Protein AF-A0A8H7CTP9-F1 (afdb_monomer_lite)

Organism: NCBI:txid2733690

Foldseek 3Di:
DDDDDDDDDDPVCPVVPPFDWDKDWDKDWDDLFDFDAFDADPVLLVLVLVLLLVLLAPQQVLVVVVVVVVVVPPDDPDDDDDDDDDDDPPPPPVPPHRLQVVFKDFDDVRVVVVCVVCVVPDDDDHDDRPPSQVVNCVSNNHPTTDDMDGDPPRPSCVSCPVSSVPTDTGDRPVVPPDDDDPDPPPPDRDIDIDIDIDIDGPDPVVVVVVVVVVVVVVVVVVVVVPDPDPDPDDDDDD

Radius of gyration: 30.33 Å; chains: 1; bounding box: 71×79×71 Å

Structure (mmCIF, N/CA/C/O backbone):
data_AF-A0A8H7CTP9-F1
#
_entry.id   AF-A0A8H7CTP9-F1
#
loop_
_atom_site.group_PDB
_atom_site.id
_atom_site.type_symbol
_atom_site.label_atom_id
_atom_site.label_alt_id
_atom_site.label_comp_id
_atom_site.label_asym_id
_atom_site.label_entity_id
_atom_site.label_seq_id
_atom_site.pdbx_PDB_ins_code
_atom_site.Cartn_x
_atom_site.Cartn_y
_atom_site.Cartn_z
_atom_site.occupancy
_atom_site.B_iso_or_equiv
_atom_site.auth_seq_id
_atom_site.auth_comp_id
_atom_site.auth_asym_id
_atom_site.auth_atom_id
_atom_site.pdbx_PDB_model_num
ATOM 1 N N . MET A 1 1 ? 1.864 -24.554 -17.407 1.00 35.06 1 MET A N 1
ATOM 2 C CA . MET A 1 1 ? 1.218 -23.243 -17.164 1.00 35.06 1 MET A CA 1
ATOM 3 C C . MET A 1 1 ? 1.792 -22.226 -18.145 1.00 35.06 1 MET A C 1
ATOM 5 O O . MET A 1 1 ? 2.976 -21.933 -18.062 1.00 35.06 1 MET A O 1
ATOM 9 N N . SER A 1 2 ? 1.002 -21.765 -19.119 1.00 34.28 2 SER A N 1
ATOM 10 C CA . SER A 1 2 ? 1.453 -20.821 -20.156 1.00 34.28 2 SER A CA 1
ATOM 11 C C . SER A 1 2 ? 1.197 -19.380 -19.704 1.00 34.28 2 SER A C 1
ATOM 13 O O . SER A 1 2 ? 0.060 -19.015 -19.406 1.00 34.28 2 SER A O 1
ATOM 15 N N . ALA A 1 3 ? 2.254 -18.572 -19.596 1.00 36.31 3 ALA A N 1
ATOM 16 C CA . ALA A 1 3 ? 2.164 -17.175 -19.182 1.00 36.31 3 ALA A CA 1
ATOM 17 C C . ALA A 1 3 ? 1.632 -16.312 -20.338 1.00 36.31 3 ALA A C 1
ATOM 19 O O . ALA A 1 3 ? 2.291 -16.142 -21.364 1.00 36.31 3 ALA A O 1
ATOM 20 N N . ARG A 1 4 ? 0.431 -15.749 -20.171 1.00 40.59 4 ARG A N 1
ATOM 21 C CA . ARG A 1 4 ? -0.199 -14.852 -21.149 1.00 40.59 4 ARG A CA 1
ATOM 22 C C . ARG A 1 4 ? 0.515 -13.493 -21.124 1.00 40.59 4 ARG A C 1
ATOM 24 O O . ARG A 1 4 ? 0.394 -12.742 -20.160 1.00 40.59 4 ARG A O 1
ATOM 31 N N . VAL A 1 5 ? 1.273 -13.175 -22.174 1.00 45.94 5 VAL A N 1
ATOM 32 C CA . VAL A 1 5 ? 1.956 -11.879 -22.317 1.00 45.94 5 VAL A CA 1
ATOM 33 C C . VAL A 1 5 ? 1.015 -10.895 -23.011 1.00 45.94 5 VAL A C 1
ATOM 35 O O . VAL A 1 5 ? 0.854 -10.929 -24.228 1.00 45.94 5 VAL A O 1
ATOM 38 N N . HIS A 1 6 ? 0.397 -9.996 -22.245 1.00 37.34 6 HIS A N 1
ATOM 39 C CA . HIS A 1 6 ? -0.311 -8.850 -22.815 1.00 37.34 6 HIS A CA 1
ATOM 40 C C . HIS A 1 6 ? 0.708 -7.836 -23.344 1.00 37.34 6 HIS A C 1
ATOM 42 O O . HIS A 1 6 ? 1.352 -7.125 -22.574 1.00 37.34 6 HIS A O 1
ATOM 48 N N . THR A 1 7 ? 0.851 -7.752 -24.667 1.00 58.03 7 THR A N 1
ATOM 49 C CA . THR A 1 7 ? 1.553 -6.639 -25.313 1.00 58.03 7 THR A CA 1
ATOM 50 C C . THR A 1 7 ? 0.505 -5.655 -25.813 1.00 58.03 7 THR A C 1
ATOM 52 O O . THR A 1 7 ? -0.295 -5.983 -26.680 1.00 58.03 7 THR A O 1
ATOM 55 N N . ASN A 1 8 ? 0.449 -4.463 -25.216 1.00 51.59 8 ASN A N 1
ATOM 56 C CA . ASN A 1 8 ? -0.400 -3.383 -25.711 1.00 51.59 8 ASN A CA 1
ATOM 57 C C . ASN A 1 8 ? 0.450 -2.519 -26.664 1.00 51.59 8 ASN A C 1
ATOM 59 O O . ASN A 1 8 ? 1.351 -1.809 -26.192 1.00 51.59 8 ASN A O 1
ATOM 63 N N . PRO A 1 9 ? 0.279 -2.623 -27.994 1.00 45.81 9 PRO A N 1
ATOM 64 C CA . PRO A 1 9 ? 1.129 -1.921 -28.944 1.00 45.81 9 PRO A CA 1
ATOM 65 C C . PRO A 1 9 ? 0.806 -0.421 -28.935 1.00 45.81 9 PRO A C 1
ATOM 67 O O . PRO A 1 9 ? -0.183 0.034 -29.497 1.00 45.81 9 PRO A O 1
ATOM 70 N N . SER A 1 10 ? 1.663 0.386 -28.301 1.00 58.25 10 SER A N 1
ATOM 71 C CA . SER A 1 10 ? 1.544 1.849 -28.377 1.00 58.25 10 SER A CA 1
ATOM 72 C C . SER A 1 10 ? 1.762 2.344 -29.816 1.00 58.25 10 SER A C 1
ATOM 74 O O . SER A 1 10 ? 2.640 1.835 -30.516 1.00 58.25 10 SER A O 1
ATOM 76 N N . ASN A 1 11 ? 1.093 3.429 -30.224 1.00 53.59 11 ASN A N 1
ATOM 77 C CA . ASN A 1 11 ? 1.312 4.099 -31.521 1.00 53.59 11 ASN A CA 1
ATOM 78 C C . ASN A 1 11 ? 2.766 4.582 -31.753 1.00 53.59 11 ASN A C 1
ATOM 80 O O . ASN A 1 11 ? 3.135 4.951 -32.865 1.00 53.59 11 ASN A O 1
ATOM 84 N N . ARG A 1 12 ? 3.631 4.525 -30.730 1.00 50.06 12 ARG A N 1
ATOM 85 C CA . ARG A 1 12 ? 5.079 4.779 -30.820 1.00 50.06 12 ARG A CA 1
ATOM 86 C C . ARG A 1 12 ? 5.884 3.577 -31.347 1.00 50.06 12 ARG A C 1
ATOM 88 O O . ARG A 1 12 ? 7.067 3.733 -31.652 1.00 50.06 12 ARG A O 1
ATOM 95 N N . ALA A 1 13 ? 5.286 2.387 -31.422 1.00 50.75 13 ALA A N 1
ATOM 96 C CA . ALA A 1 13 ? 5.948 1.155 -31.853 1.00 50.75 13 ALA A CA 1
ATOM 97 C C . ALA A 1 13 ? 6.152 1.083 -33.376 1.00 50.75 13 ALA A C 1
ATOM 99 O O . ALA A 1 13 ? 7.182 0.583 -33.814 1.00 50.75 13 ALA A O 1
ATOM 100 N N . LYS A 1 14 ? 5.255 1.680 -34.177 1.00 53.25 14 LYS A N 1
ATOM 101 C CA . LYS A 1 14 ? 5.261 1.542 -35.647 1.00 53.25 14 LYS A CA 1
ATOM 102 C C . LYS A 1 14 ? 6.539 2.056 -36.334 1.00 53.25 14 LYS A C 1
ATOM 104 O O . LYS A 1 14 ? 6.943 1.512 -37.347 1.00 53.25 14 LYS A O 1
ATOM 109 N N . ALA A 1 15 ? 7.235 3.043 -35.758 1.00 53.81 15 ALA A N 1
ATOM 110 C CA . ALA A 1 15 ? 8.513 3.543 -36.292 1.00 53.81 15 ALA A CA 1
ATOM 111 C C . ALA A 1 15 ? 9.749 2.739 -35.826 1.00 53.81 15 ALA A C 1
ATOM 113 O O . ALA A 1 15 ? 10.875 3.052 -36.204 1.00 53.81 15 ALA A O 1
ATOM 114 N N . ARG A 1 16 ? 9.575 1.750 -34.937 1.00 54.41 16 ARG A N 1
ATOM 115 C CA . ARG A 1 16 ? 10.666 1.013 -34.271 1.00 54.41 16 ARG A CA 1
ATOM 116 C C . ARG A 1 16 ? 10.842 -0.426 -34.759 1.00 54.41 16 ARG A C 1
ATOM 118 O O . ARG A 1 16 ? 11.739 -1.093 -34.239 1.00 54.41 16 ARG A O 1
ATOM 125 N N . ASP A 1 17 ? 10.022 -0.890 -35.696 1.00 56.19 17 ASP A N 1
ATOM 126 C CA . ASP A 1 17 ? 10.046 -2.272 -36.202 1.00 56.19 17 ASP A CA 1
ATOM 127 C C . ASP A 1 17 ? 10.850 -2.457 -37.494 1.00 56.19 17 ASP A C 1
ATOM 129 O O . ASP A 1 17 ? 11.068 -3.584 -37.912 1.00 56.19 17 ASP A O 1
ATOM 133 N N . ALA A 1 18 ? 11.401 -1.384 -38.069 1.00 58.91 18 ALA A N 1
ATOM 134 C CA . ALA A 1 18 ? 12.235 -1.467 -39.271 1.00 58.91 18 ALA A CA 1
ATOM 135 C C . ALA A 1 18 ? 13.646 -2.056 -39.037 1.00 58.91 18 ALA A C 1
ATOM 137 O O . ALA A 1 18 ? 14.388 -2.244 -39.992 1.00 58.91 18 ALA A O 1
ATOM 138 N N . LEU A 1 19 ? 14.052 -2.319 -37.78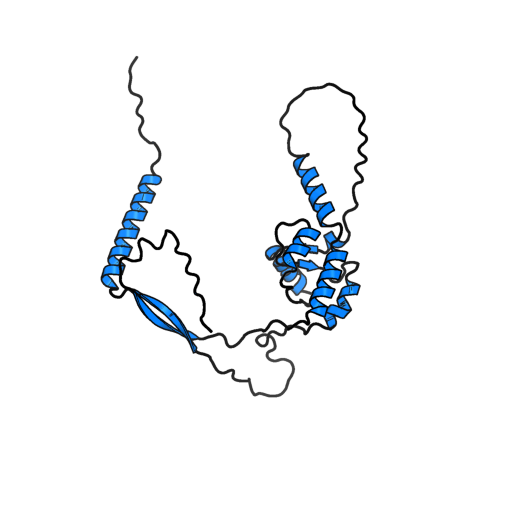5 1.00 65.12 19 LEU A N 1
ATOM 139 C CA . LEU A 1 19 ? 15.345 -2.944 -37.483 1.00 65.12 19 LEU A CA 1
ATOM 140 C C . LEU A 1 19 ? 15.142 -4.240 -36.719 1.00 65.12 19 LEU A C 1
ATOM 142 O O . LEU A 1 19 ? 14.557 -4.237 -35.631 1.00 65.12 19 LEU A O 1
ATOM 146 N N . GLU A 1 20 ? 15.718 -5.316 -37.252 1.00 77.88 20 GLU A N 1
ATOM 147 C CA . GLU A 1 20 ? 15.816 -6.597 -36.566 1.00 77.88 20 GLU A CA 1
ATOM 148 C C . GLU A 1 20 ? 16.480 -6.409 -35.195 1.00 77.88 20 GLU A C 1
ATOM 150 O O . GLU A 1 20 ? 17.547 -5.795 -35.048 1.00 77.88 20 GLU A O 1
ATOM 155 N N . LYS A 1 21 ? 15.823 -6.925 -34.155 1.00 82.81 21 LYS A N 1
ATOM 156 C CA . LYS A 1 21 ? 16.306 -6.871 -32.775 1.00 82.81 21 LYS A CA 1
ATOM 157 C C . LYS A 1 21 ? 16.721 -8.267 -32.352 1.00 82.81 21 LYS A C 1
ATOM 159 O O . LYS A 1 21 ? 15.921 -9.195 -32.412 1.00 82.81 21 LYS A O 1
ATOM 164 N N . LYS A 1 22 ? 17.944 -8.400 -31.847 1.00 88.62 22 LYS A N 1
ATOM 165 C CA . LYS A 1 22 ? 18.387 -9.617 -31.169 1.00 88.62 22 LYS A CA 1
ATOM 166 C C . LYS A 1 22 ? 18.012 -9.563 -29.693 1.00 88.62 22 LYS A C 1
ATOM 168 O O . LYS A 1 22 ? 18.083 -8.507 -29.052 1.00 88.62 22 LYS A O 1
ATOM 173 N N . VAL A 1 23 ? 17.611 -10.705 -29.149 1.00 89.19 23 VAL A N 1
ATOM 174 C CA . VAL A 1 23 ? 17.387 -10.863 -27.711 1.00 89.19 23 VAL A CA 1
ATOM 175 C C . VAL A 1 23 ? 18.744 -10.953 -27.018 1.00 89.19 23 VAL A C 1
ATOM 177 O O . VAL A 1 23 ? 19.616 -11.697 -27.452 1.00 89.19 23 VAL A O 1
ATOM 180 N N . VAL A 1 24 ? 18.925 -10.179 -25.952 1.00 91.94 24 VAL A N 1
ATOM 181 C CA . VAL A 1 24 ? 20.133 -10.171 -25.124 1.00 91.94 24 VAL A CA 1
ATOM 182 C C . VAL A 1 24 ? 19.714 -10.290 -23.667 1.00 91.94 24 VAL A C 1
ATOM 184 O O . VAL A 1 24 ? 18.937 -9.468 -23.170 1.00 91.94 24 VAL A O 1
ATOM 187 N N . PHE A 1 25 ? 20.243 -11.293 -22.976 1.00 93.81 25 PHE A N 1
ATOM 188 C CA . PHE A 1 25 ? 20.073 -11.441 -21.536 1.00 93.81 25 PHE A CA 1
ATOM 189 C C . PHE A 1 25 ? 21.166 -10.662 -20.814 1.00 93.81 25 PHE A C 1
ATOM 191 O O . PHE A 1 25 ? 22.341 -10.772 -21.153 1.00 93.81 25 PHE A O 1
ATOM 198 N N . LYS A 1 26 ? 20.769 -9.847 -19.840 1.00 93.06 26 LYS A N 1
ATOM 199 C CA . LYS A 1 26 ? 21.697 -9.128 -18.967 1.00 93.06 26 LYS A CA 1
ATOM 200 C C . LYS A 1 26 ? 21.614 -9.722 -17.575 1.00 93.06 26 LYS A C 1
ATOM 202 O O . LYS A 1 26 ? 20.510 -9.829 -17.040 1.00 93.06 26 LYS A O 1
ATOM 207 N N . SER A 1 27 ? 22.753 -10.094 -17.008 1.00 93.38 27 SER A N 1
ATOM 208 C CA . SER A 1 27 ? 22.836 -10.446 -15.597 1.00 93.38 27 SER A CA 1
ATOM 209 C C . SER A 1 27 ? 22.577 -9.197 -14.753 1.00 93.38 27 SER A C 1
ATOM 211 O O . SER A 1 27 ? 23.102 -8.114 -15.019 1.00 93.38 27 SER A O 1
ATOM 213 N N . VAL A 1 28 ? 21.699 -9.335 -13.769 1.00 92.31 28 VAL A N 1
ATOM 214 C CA . VAL A 1 28 ? 21.325 -8.292 -12.816 1.00 92.31 28 VAL A CA 1
ATOM 215 C C . VAL A 1 28 ? 21.291 -8.940 -11.441 1.00 92.31 28 VAL A C 1
ATOM 217 O O . VAL A 1 28 ? 20.650 -9.975 -11.258 1.00 92.31 28 VAL A O 1
ATOM 220 N N . LEU A 1 29 ? 21.979 -8.338 -10.476 1.00 90.38 29 LEU A N 1
ATOM 221 C CA . LEU A 1 29 ? 21.918 -8.776 -9.085 1.00 90.38 29 LEU A CA 1
ATOM 222 C C . LEU A 1 29 ? 20.515 -8.495 -8.529 1.00 90.38 29 LEU A C 1
ATOM 224 O O . LEU A 1 29 ? 20.026 -7.367 -8.605 1.00 90.38 29 LEU A O 1
ATOM 228 N N . ASP A 1 30 ? 19.848 -9.523 -8.009 1.00 87.06 30 ASP A N 1
ATOM 229 C CA . ASP A 1 30 ? 18.590 -9.376 -7.278 1.00 87.06 30 ASP A CA 1
ATOM 230 C C . ASP A 1 30 ? 18.884 -8.943 -5.842 1.00 87.06 30 ASP A C 1
ATOM 232 O O . ASP A 1 30 ? 19.848 -9.407 -5.234 1.00 87.06 30 ASP A O 1
ATOM 236 N N . SER A 1 31 ? 18.034 -8.079 -5.286 1.00 83.50 31 SER A N 1
ATOM 237 C CA . SER A 1 31 ? 18.142 -7.734 -3.869 1.00 83.50 31 SER A CA 1
ATOM 238 C C . SER A 1 31 ? 17.737 -8.947 -3.020 1.00 83.50 31 SER A C 1
ATOM 240 O O . SER A 1 31 ? 16.599 -9.414 -3.163 1.00 83.50 31 SER A O 1
ATOM 242 N N . PRO A 1 32 ? 18.615 -9.449 -2.130 1.00 79.50 32 PRO A N 1
ATOM 243 C CA . PRO A 1 32 ? 18.284 -10.545 -1.218 1.00 79.50 32 PRO A CA 1
ATOM 244 C C . PRO A 1 32 ? 17.325 -10.097 -0.104 1.00 79.50 32 PRO A C 1
ATOM 246 O O . PRO A 1 32 ? 16.642 -10.908 0.515 1.00 79.50 32 PRO A O 1
ATOM 249 N N . PHE A 1 33 ? 17.233 -8.789 0.130 1.00 79.94 33 PHE A N 1
ATOM 250 C CA . PHE A 1 33 ? 16.436 -8.189 1.186 1.00 79.94 33 PHE A CA 1
ATOM 251 C C . PHE A 1 33 ? 15.004 -7.932 0.705 1.00 79.94 33 PHE A C 1
ATOM 253 O O . PHE A 1 33 ? 14.648 -6.825 0.296 1.00 79.94 33 PHE A O 1
ATOM 260 N N . ARG A 1 34 ? 14.167 -8.973 0.735 1.00 78.19 34 ARG A N 1
ATOM 261 C CA . ARG A 1 34 ? 12.717 -8.852 0.522 1.00 78.19 34 ARG A CA 1
ATOM 262 C C . ARG A 1 34 ? 12.015 -8.856 1.871 1.00 78.19 34 ARG A C 1
ATOM 264 O O . ARG A 1 34 ? 12.111 -9.838 2.592 1.00 78.19 34 ARG A O 1
ATOM 271 N N . VAL A 1 35 ? 11.280 -7.791 2.187 1.00 82.31 35 VAL A N 1
ATOM 272 C CA . VAL A 1 35 ? 10.328 -7.824 3.305 1.00 82.31 35 VAL A CA 1
ATOM 273 C C . VAL A 1 35 ? 9.019 -8.415 2.799 1.00 82.31 35 VAL A C 1
ATOM 275 O O . VAL A 1 35 ? 8.366 -7.789 1.956 1.00 82.31 35 VAL A O 1
ATOM 278 N N . PRO A 1 36 ? 8.645 -9.627 3.242 1.00 81.31 36 PRO A N 1
ATOM 279 C CA . PRO A 1 36 ? 7.323 -10.147 2.965 1.00 81.31 36 PRO A CA 1
ATOM 280 C C . PRO A 1 36 ? 6.294 -9.342 3.759 1.00 81.31 36 PRO A C 1
ATOM 282 O O . PRO A 1 36 ? 6.518 -8.968 4.909 1.00 81.31 36 PRO A O 1
ATOM 285 N N . TRP A 1 37 ? 5.141 -9.095 3.146 1.00 82.69 37 TRP A N 1
ATOM 286 C CA . TRP A 1 37 ? 3.985 -8.622 3.895 1.00 82.69 37 TRP A CA 1
ATOM 287 C C . TRP A 1 37 ? 3.478 -9.752 4.801 1.00 82.69 37 TRP A C 1
ATOM 289 O O . TRP A 1 37 ? 3.462 -10.904 4.353 1.00 82.69 37 TRP A O 1
ATOM 299 N N . PRO A 1 38 ? 3.057 -9.462 6.045 1.00 83.81 38 PRO A N 1
ATOM 300 C CA . PRO A 1 38 ? 2.466 -10.468 6.911 1.00 83.81 38 PRO A CA 1
ATOM 301 C C . PRO A 1 38 ? 1.211 -11.036 6.249 1.00 83.81 38 PRO A C 1
ATOM 303 O O . PRO A 1 38 ? 0.386 -10.301 5.699 1.00 83.81 38 PRO A O 1
ATOM 306 N N . SER A 1 39 ? 1.082 -12.360 6.284 1.00 82.88 39 SER A N 1
ATOM 307 C CA . SER A 1 39 ? -0.118 -13.033 5.802 1.00 82.88 39 SER A CA 1
ATOM 308 C C . SER A 1 39 ? -1.189 -12.915 6.877 1.00 82.88 39 SER A C 1
ATOM 310 O O . SER A 1 39 ? -1.054 -13.495 7.952 1.00 82.88 39 SER A O 1
ATOM 312 N N . VAL A 1 40 ? -2.225 -12.123 6.609 1.00 85.19 40 VAL A N 1
ATOM 313 C CA . VAL A 1 40 ? -3.346 -11.931 7.533 1.00 85.19 40 VAL A CA 1
ATOM 314 C C . VAL A 1 40 ? -4.487 -12.858 7.113 1.00 85.19 40 VAL A C 1
ATOM 316 O O . VAL A 1 40 ? -4.910 -12.787 5.957 1.00 85.19 40 VAL A O 1
ATOM 319 N N . PRO A 1 41 ? -5.009 -13.712 8.008 1.00 88.69 41 PRO A N 1
ATOM 320 C CA . PRO A 1 41 ? -6.200 -14.520 7.756 1.00 88.69 41 PRO A CA 1
ATOM 321 C C . PRO A 1 41 ? -7.394 -13.712 7.213 1.00 88.69 41 PRO A C 1
ATOM 323 O O . PRO A 1 41 ? -7.665 -12.596 7.657 1.00 88.69 41 PRO A O 1
ATOM 326 N N . THR A 1 42 ? -8.137 -14.269 6.249 1.00 87.75 42 THR A N 1
ATOM 327 C CA . THR A 1 42 ? -9.245 -13.572 5.561 1.00 87.75 42 THR A CA 1
ATOM 328 C C . THR A 1 42 ? -10.365 -13.132 6.506 1.00 87.75 42 THR A C 1
ATOM 330 O O . THR A 1 42 ? -10.955 -12.073 6.309 1.00 87.75 42 THR A O 1
ATOM 333 N N . ASN A 1 43 ? -10.642 -13.901 7.558 1.00 87.88 43 ASN A N 1
ATOM 334 C CA . ASN A 1 43 ? -11.594 -13.521 8.602 1.00 87.88 43 ASN A CA 1
ATOM 335 C C . ASN A 1 43 ? -11.183 -12.212 9.296 1.00 87.88 43 ASN A C 1
ATOM 337 O O . ASN A 1 43 ? -12.023 -11.331 9.450 1.00 87.88 43 ASN A O 1
ATOM 341 N N . LEU A 1 44 ? -9.900 -12.049 9.637 1.00 85.12 44 LEU A N 1
ATOM 342 C CA . LEU A 1 44 ? -9.385 -10.818 10.246 1.00 85.12 44 LEU A CA 1
ATOM 343 C C . LEU A 1 44 ? -9.417 -9.645 9.263 1.00 85.12 44 LEU A C 1
ATOM 345 O O . LEU A 1 44 ? -9.771 -8.537 9.651 1.00 85.12 44 LEU A O 1
ATOM 349 N N . GLN A 1 45 ? -9.115 -9.891 7.984 1.00 86.94 45 GLN A N 1
ATOM 350 C CA . GLN A 1 45 ? -9.230 -8.872 6.935 1.00 86.94 45 GLN A CA 1
ATOM 351 C C . GLN A 1 45 ? -10.667 -8.347 6.799 1.00 86.94 45 GLN A C 1
ATOM 353 O O . GLN A 1 45 ? -10.891 -7.137 6.766 1.00 86.94 45 GLN A O 1
ATOM 358 N N . ASN A 1 46 ? -11.644 -9.254 6.747 1.00 89.25 46 ASN A N 1
ATOM 359 C CA . ASN A 1 46 ? -13.057 -8.906 6.605 1.00 89.25 46 ASN A CA 1
ATOM 360 C C . ASN A 1 46 ? -13.599 -8.201 7.851 1.00 89.25 46 ASN A C 1
ATOM 362 O O . ASN A 1 46 ? -14.352 -7.237 7.728 1.00 89.25 46 ASN A O 1
ATOM 366 N N . LEU A 1 47 ? -13.197 -8.660 9.037 1.00 86.62 47 LEU A N 1
ATOM 367 C CA . LEU A 1 47 ? -13.594 -8.054 10.303 1.00 86.62 47 LEU A CA 1
ATOM 368 C C . LEU A 1 47 ? -13.011 -6.642 10.432 1.00 86.62 47 LEU A C 1
ATOM 370 O O . LEU A 1 47 ? -13.760 -5.701 10.682 1.00 86.62 47 LEU A O 1
ATOM 374 N N . ALA A 1 48 ? -11.714 -6.464 10.150 1.00 85.50 48 ALA A N 1
ATOM 375 C CA . ALA A 1 48 ? -11.086 -5.145 10.108 1.00 85.50 48 ALA A CA 1
ATOM 376 C C . ALA A 1 48 ? -11.808 -4.215 9.123 1.00 85.50 48 ALA A C 1
ATOM 378 O O . ALA A 1 48 ? -12.120 -3.078 9.468 1.00 85.50 48 ALA A O 1
ATOM 379 N N . LEU A 1 49 ? -12.141 -4.705 7.924 1.00 86.56 49 LEU A N 1
ATOM 380 C CA . LEU A 1 49 ? -12.887 -3.933 6.933 1.00 86.56 49 LEU A CA 1
ATOM 381 C C . LEU A 1 49 ? -14.265 -3.499 7.450 1.00 86.56 49 LEU A C 1
ATOM 383 O O . LEU A 1 49 ? -14.628 -2.329 7.319 1.00 86.56 49 LEU A O 1
ATOM 387 N N . ALA A 1 50 ? -15.030 -4.420 8.034 1.00 86.50 50 ALA A N 1
ATOM 388 C CA . ALA A 1 50 ? -16.358 -4.135 8.568 1.00 86.50 50 ALA A CA 1
ATOM 389 C C . ALA A 1 50 ? -16.298 -3.064 9.666 1.00 86.50 50 ALA A C 1
ATOM 391 O O . ALA A 1 50 ? -17.018 -2.067 9.588 1.00 86.50 50 ALA A O 1
ATOM 392 N N . CYS A 1 51 ? -15.370 -3.209 10.616 1.00 84.81 51 CYS A N 1
ATOM 393 C CA . CYS A 1 51 ? -15.132 -2.206 11.649 1.00 84.81 51 CYS A CA 1
ATOM 394 C C . CYS A 1 51 ? -14.728 -0.857 11.036 1.00 84.81 51 CYS A C 1
ATOM 396 O O . CYS A 1 51 ? -15.243 0.176 11.458 1.00 84.81 51 CYS A O 1
ATOM 398 N N . THR A 1 52 ? -13.853 -0.833 10.015 1.00 84.94 52 THR A N 1
ATOM 399 C CA . THR A 1 52 ? -13.445 0.442 9.383 1.00 84.94 52 THR A CA 1
ATOM 400 C C . THR A 1 52 ? -14.602 1.127 8.680 1.00 84.94 52 THR A C 1
ATOM 402 O O . THR A 1 52 ? -14.707 2.345 8.749 1.00 84.94 52 THR A O 1
ATOM 405 N N . ASN A 1 53 ? -15.492 0.371 8.039 1.00 86.56 53 ASN A N 1
ATOM 406 C CA . ASN A 1 53 ? -16.661 0.950 7.390 1.00 86.56 53 ASN A CA 1
ATOM 407 C C . ASN A 1 53 ? -17.638 1.536 8.407 1.00 86.56 53 ASN A C 1
ATOM 409 O O . ASN A 1 53 ? -18.137 2.627 8.168 1.00 86.56 53 ASN A O 1
ATOM 413 N N . SER A 1 54 ? -17.867 0.851 9.532 1.00 86.00 54 SER A N 1
ATOM 414 C CA . SER A 1 54 ? -18.713 1.375 10.611 1.00 86.00 54 SER A CA 1
ATOM 415 C C . SER A 1 54 ? -18.126 2.652 11.221 1.00 86.00 54 SER A C 1
ATOM 417 O O . SER A 1 54 ? -18.849 3.617 11.437 1.00 86.00 54 SER A O 1
ATOM 419 N N . LEU A 1 55 ? -16.804 2.712 11.415 1.00 84.69 55 LEU A N 1
ATOM 420 C CA . LEU A 1 55 ? -16.137 3.913 11.927 1.00 84.69 55 LEU A CA 1
ATOM 421 C C . LEU A 1 55 ? -16.183 5.092 10.937 1.00 84.69 55 LEU A C 1
ATOM 423 O O . LEU A 1 55 ? -16.209 6.251 11.341 1.00 84.69 55 LEU A O 1
ATOM 427 N N . LEU A 1 56 ? -16.159 4.801 9.636 1.00 83.50 56 LEU A N 1
ATOM 428 C CA . LEU A 1 56 ? -16.180 5.802 8.565 1.00 83.50 56 LEU A CA 1
ATOM 429 C C . LEU A 1 56 ? -17.597 6.135 8.082 1.00 83.50 56 LEU A C 1
ATOM 431 O O . LEU A 1 56 ? -17.756 6.922 7.143 1.00 83.50 56 LEU A O 1
ATOM 435 N N . GLU A 1 57 ? -18.623 5.557 8.698 1.00 83.94 57 GLU A N 1
ATOM 436 C CA . GLU A 1 57 ? -20.011 5.844 8.374 1.00 83.94 57 GLU A CA 1
ATOM 437 C C . GLU A 1 57 ? -20.322 7.330 8.636 1.00 83.94 57 GLU A C 1
ATOM 439 O O . GLU A 1 57 ? -19.826 7.944 9.577 1.00 83.94 57 GLU A O 1
ATOM 444 N N . GLY A 1 58 ? -21.065 7.966 7.728 1.00 78.94 58 GLY A N 1
ATOM 445 C CA . GLY A 1 58 ? -21.367 9.404 7.793 1.00 78.94 58 GLY A CA 1
ATOM 446 C C . GLY A 1 58 ? -20.254 10.344 7.295 1.00 78.94 58 GLY A C 1
ATOM 447 O O . GLY A 1 58 ? -20.553 11.461 6.867 1.00 78.94 58 GLY A O 1
ATOM 448 N N . VAL A 1 59 ? -18.991 9.903 7.217 1.00 83.69 59 VAL A N 1
ATOM 449 C CA . VAL A 1 59 ? -17.875 10.742 6.728 1.00 83.69 59 VAL A CA 1
ATOM 450 C C . VAL A 1 59 ? -18.079 11.173 5.271 1.00 83.69 59 VAL A C 1
ATOM 452 O O . VAL A 1 59 ? -17.893 12.345 4.930 1.00 83.69 59 VAL A O 1
ATOM 455 N N . GLY A 1 60 ? -18.492 10.249 4.400 1.00 79.75 60 GLY A N 1
ATOM 456 C CA . GLY A 1 60 ? -18.736 10.549 2.989 1.00 79.75 60 GLY A CA 1
ATOM 457 C C . GLY A 1 60 ? -19.915 11.492 2.749 1.00 79.75 60 GLY A C 1
ATOM 458 O O . GLY A 1 60 ? -19.860 12.316 1.830 1.00 79.75 60 GLY A O 1
ATOM 459 N N . GLN A 1 61 ? -20.952 11.424 3.590 1.00 82.44 61 GLN A N 1
ATOM 460 C CA . GLN A 1 61 ? -22.099 12.337 3.527 1.00 82.44 61 GLN A CA 1
ATOM 461 C C . GLN A 1 61 ? -21.669 13.759 3.909 1.00 82.44 61 GLN A C 1
ATOM 463 O O . GLN A 1 61 ? -21.909 14.697 3.148 1.00 82.44 61 GLN A O 1
ATOM 468 N N . TYR A 1 62 ? -20.912 13.901 5.002 1.00 80.56 62 TYR A N 1
ATOM 469 C CA . TYR A 1 62 ? -20.351 15.182 5.434 1.00 80.56 62 TYR A CA 1
ATOM 470 C C . TYR A 1 62 ? -19.448 15.823 4.363 1.00 80.56 62 TYR A C 1
ATOM 472 O O . TYR A 1 62 ? -19.607 16.998 4.025 1.00 80.56 62 TYR A O 1
ATOM 480 N N . GLN A 1 63 ? -18.529 15.056 3.760 1.00 79.62 63 GLN A N 1
ATOM 481 C CA . GLN A 1 63 ? -17.644 15.584 2.710 1.00 79.62 63 GLN A CA 1
ATOM 482 C C . GLN A 1 63 ? -18.399 15.999 1.440 1.00 79.62 63 GLN A C 1
ATOM 484 O O . GLN A 1 63 ? -18.016 16.974 0.788 1.00 79.62 63 GLN A O 1
ATOM 489 N N . SER A 1 64 ? -19.457 15.271 1.082 1.00 79.44 64 SER A N 1
ATOM 490 C CA . SER A 1 64 ? -20.288 15.593 -0.083 1.00 79.44 64 SER A CA 1
ATOM 491 C C . SER A 1 64 ? -21.078 16.882 0.141 1.00 79.44 64 SER A C 1
ATOM 493 O O . SER A 1 64 ? -21.106 17.741 -0.739 1.00 79.44 64 SER A O 1
ATOM 495 N N . ASN A 1 65 ? -21.643 17.058 1.338 1.00 78.88 65 ASN A N 1
ATOM 496 C CA . ASN A 1 65 ? -22.378 18.265 1.717 1.00 78.88 65 ASN A CA 1
ATOM 497 C C . ASN A 1 65 ? -21.458 19.493 1.781 1.00 78.88 65 ASN A C 1
ATOM 499 O O . ASN A 1 65 ? -21.823 20.561 1.293 1.00 78.88 65 ASN A O 1
ATOM 503 N N . LYS A 1 66 ? -20.227 19.333 2.285 1.00 75.50 66 LYS A N 1
ATOM 504 C CA . LYS A 1 66 ? -19.226 20.410 2.301 1.00 75.50 66 LYS A CA 1
ATOM 505 C C . LYS A 1 66 ? -18.821 20.859 0.895 1.00 75.50 66 LYS A C 1
ATOM 507 O O . LYS A 1 66 ? -18.723 22.055 0.650 1.00 75.50 66 LYS A O 1
ATOM 512 N N . LYS A 1 67 ? -18.599 19.922 -0.035 1.00 71.75 67 LYS A N 1
ATOM 513 C CA . LYS A 1 67 ? -18.273 20.261 -1.433 1.00 71.75 67 LYS A CA 1
ATOM 514 C C . LYS A 1 67 ? -19.417 21.005 -2.119 1.00 71.75 67 LYS A C 1
ATOM 516 O O . LYS A 1 67 ? -19.161 22.000 -2.779 1.00 71.75 67 LYS A O 1
ATOM 521 N N . ARG A 1 68 ? -20.662 20.570 -1.897 1.00 70.81 68 ARG A N 1
ATOM 522 C CA . ARG A 1 68 ? -21.849 21.261 -2.422 1.00 70.81 68 ARG A CA 1
ATOM 523 C C . ARG A 1 68 ? -21.980 22.687 -1.883 1.00 70.81 68 ARG A C 1
ATOM 525 O O . ARG A 1 68 ? -22.286 23.566 -2.668 1.00 70.81 68 ARG A O 1
ATOM 532 N N . LYS A 1 69 ? -21.702 22.933 -0.595 1.00 63.00 69 LYS A N 1
ATOM 533 C CA . LYS A 1 69 ? -21.675 24.304 -0.047 1.00 63.00 69 LYS A CA 1
ATOM 534 C C . LYS A 1 69 ? -20.592 25.176 -0.699 1.00 63.00 69 LYS A C 1
ATOM 536 O O . LYS A 1 69 ? -20.873 26.303 -1.066 1.00 63.00 69 LYS A O 1
ATOM 541 N N . ILE A 1 70 ? -19.387 24.640 -0.915 1.00 61.16 70 ILE A N 1
ATOM 542 C CA . ILE A 1 70 ? -18.290 25.388 -1.560 1.00 61.16 70 ILE A CA 1
ATOM 543 C C . ILE A 1 70 ? -18.633 25.777 -3.007 1.00 61.16 70 ILE A C 1
ATOM 545 O O . ILE A 1 70 ? -18.287 26.874 -3.429 1.00 61.16 70 ILE A O 1
ATOM 549 N N . ASP A 1 71 ? -19.311 24.902 -3.754 1.00 59.88 71 ASP A N 1
ATOM 550 C CA . ASP A 1 71 ? -19.736 25.205 -5.128 1.00 59.88 71 ASP A CA 1
ATOM 551 C C . ASP A 1 71 ? -20.913 26.204 -5.178 1.00 59.88 71 ASP A C 1
ATOM 553 O O . ASP A 1 71 ? -21.092 26.871 -6.193 1.00 59.88 71 ASP A O 1
ATOM 557 N N . VAL A 1 72 ? -21.699 26.323 -4.099 1.00 59.81 72 VAL A N 1
ATOM 558 C CA . VAL A 1 72 ? -22.815 27.283 -3.980 1.00 59.81 72 VAL A CA 1
ATOM 559 C C . VAL A 1 72 ? -22.330 28.675 -3.551 1.00 59.81 72 VAL A C 1
ATOM 561 O O . VAL A 1 72 ? -22.882 29.663 -4.018 1.00 59.81 72 VAL A O 1
ATOM 564 N N . ASP A 1 73 ? -21.263 28.765 -2.751 1.00 54.38 73 ASP A N 1
ATOM 565 C CA . ASP A 1 73 ? -20.676 30.037 -2.286 1.00 54.38 73 ASP A CA 1
ATOM 566 C C . ASP A 1 73 ? -19.522 30.553 -3.183 1.00 54.38 73 ASP A C 1
ATOM 568 O O . ASP A 1 73 ? -18.746 31.429 -2.789 1.00 54.38 73 ASP A O 1
ATOM 572 N N . GLY A 1 74 ? -19.360 30.004 -4.394 1.00 46.16 74 GLY A N 1
ATOM 573 C CA . GLY A 1 74 ? -18.425 30.538 -5.391 1.00 46.16 74 GLY A CA 1
ATOM 574 C C . GLY A 1 74 ? -18.821 31.958 -5.833 1.00 46.16 74 GLY A C 1
ATOM 575 O O . GLY A 1 74 ? -20.009 32.279 -5.816 1.00 46.16 74 GLY A O 1
ATOM 576 N N . PRO A 1 75 ? -17.864 32.825 -6.230 1.00 46.25 75 PRO A N 1
ATOM 577 C CA . PRO A 1 75 ? -18.150 34.223 -6.541 1.00 46.25 75 PRO A CA 1
ATOM 578 C C . PRO A 1 75 ? -19.090 34.286 -7.744 1.00 46.25 75 PRO A C 1
ATOM 580 O O . PRO A 1 75 ? -18.688 34.053 -8.883 1.00 46.25 75 PRO A O 1
ATOM 583 N N . THR A 1 76 ? -20.362 34.548 -7.464 1.00 50.19 76 THR A N 1
ATOM 584 C CA . THR A 1 76 ? -21.366 34.816 -8.483 1.00 50.19 76 THR A CA 1
ATOM 585 C C . THR A 1 76 ? -21.136 36.258 -8.903 1.00 50.19 76 THR A C 1
ATOM 587 O O . THR A 1 76 ? -21.362 37.170 -8.113 1.00 50.19 76 THR A O 1
ATOM 590 N N . GLU A 1 77 ? -20.585 36.449 -10.103 1.00 50.47 77 GLU A N 1
ATOM 591 C CA . GLU A 1 77 ? -20.570 37.758 -10.747 1.00 50.47 77 GLU A CA 1
ATOM 592 C C . GLU A 1 77 ? -22.015 38.243 -10.919 1.00 50.47 77 GLU A C 1
ATOM 594 O O . GLU A 1 77 ? -22.897 37.502 -11.364 1.00 50.47 77 GLU A O 1
ATOM 599 N N . ASP A 1 78 ? -22.206 39.488 -10.497 1.00 48.88 78 ASP A N 1
ATOM 600 C CA . ASP A 1 78 ? -23.400 40.323 -10.504 1.00 48.88 78 ASP A CA 1
ATOM 601 C C . ASP A 1 78 ? -24.461 39.951 -11.552 1.00 48.88 78 ASP A C 1
ATOM 603 O O . ASP A 1 78 ? -24.301 40.166 -12.754 1.00 48.88 78 ASP A O 1
ATOM 607 N N . THR A 1 79 ? -25.618 39.486 -11.081 1.00 45.88 79 THR A N 1
ATOM 608 C CA . THR A 1 79 ? -26.887 39.711 -11.784 1.00 45.88 79 THR A CA 1
ATOM 609 C C . THR A 1 79 ? -27.953 40.108 -10.770 1.00 45.88 79 THR A C 1
ATOM 611 O O . THR A 1 79 ? -28.597 39.274 -10.139 1.00 45.88 79 THR A O 1
ATOM 614 N N . ASP A 1 80 ? -28.119 41.422 -10.620 1.00 48.03 80 ASP A N 1
ATOM 615 C CA . ASP A 1 80 ? -29.224 42.047 -9.902 1.00 48.03 80 ASP A CA 1
ATOM 616 C C . ASP A 1 80 ? -30.550 41.757 -10.615 1.00 48.03 80 ASP A C 1
ATOM 618 O O . ASP A 1 80 ? -30.886 42.393 -11.616 1.00 48.03 80 ASP A O 1
ATOM 622 N N . VAL A 1 81 ? -31.344 40.831 -10.075 1.00 48.75 81 VAL A N 1
ATOM 623 C CA . VAL A 1 81 ? -32.798 40.826 -10.278 1.00 48.75 81 VAL A CA 1
ATOM 624 C C . VAL A 1 81 ? -33.477 40.517 -8.946 1.00 48.75 81 VAL A C 1
ATOM 626 O O . VAL A 1 81 ? -33.482 39.388 -8.463 1.00 48.75 81 VAL A O 1
ATOM 629 N N . VAL A 1 82 ? -34.056 41.558 -8.355 1.00 52.50 82 VAL A N 1
ATOM 630 C CA . VAL A 1 82 ? -34.957 41.494 -7.201 1.00 52.50 82 VAL A CA 1
ATOM 631 C C . VAL A 1 82 ? -36.344 41.048 -7.670 1.00 52.50 82 VAL A C 1
ATOM 633 O O . VAL A 1 82 ? -36.853 41.616 -8.634 1.00 52.50 82 VAL A O 1
ATOM 636 N N . LEU A 1 83 ? -36.962 40.086 -6.969 1.00 51.94 83 LEU A N 1
ATOM 637 C CA . LEU A 1 83 ? -38.333 40.140 -6.411 1.00 51.94 83 LEU A CA 1
ATOM 638 C C . LEU A 1 83 ? -38.668 38.832 -5.635 1.00 51.94 83 LEU A C 1
ATOM 640 O O . LEU A 1 83 ? -38.002 37.820 -5.856 1.00 51.94 83 LEU A O 1
ATOM 644 N N . PRO A 1 84 ? -39.637 38.863 -4.691 1.00 63.97 84 PRO A N 1
ATOM 645 C CA . PRO A 1 84 ? -39.609 38.061 -3.468 1.00 63.97 84 PRO A CA 1
ATOM 646 C C . PRO A 1 84 ? -40.685 36.955 -3.388 1.00 63.97 84 PRO A C 1
ATOM 648 O O . PRO A 1 84 ? -41.548 36.834 -4.252 1.00 63.97 84 PRO A O 1
ATOM 651 N N . ASP A 1 85 ? -40.617 36.227 -2.269 1.00 43.53 85 ASP A N 1
ATOM 652 C CA . ASP A 1 85 ? -41.612 35.337 -1.650 1.00 43.53 85 ASP A CA 1
ATOM 653 C C . ASP A 1 85 ? -41.802 33.924 -2.228 1.00 43.53 85 ASP A C 1
ATOM 655 O O . ASP A 1 85 ? -42.618 33.676 -3.112 1.00 43.53 85 ASP A O 1
ATOM 659 N N . ALA A 1 86 ? -41.121 32.960 -1.596 1.00 40.91 86 ALA A N 1
ATOM 660 C CA . ALA A 1 86 ? -41.722 31.680 -1.222 1.00 40.91 86 ALA A CA 1
ATOM 661 C C . ALA A 1 86 ? -40.913 31.012 -0.098 1.00 40.91 86 ALA A C 1
ATOM 663 O O . ALA A 1 86 ? -39.734 30.686 -0.247 1.00 40.91 86 ALA A O 1
ATOM 664 N N . ASP A 1 87 ? -41.596 30.792 1.019 1.00 42.25 87 ASP A N 1
ATOM 665 C CA . ASP A 1 87 ? -41.186 30.001 2.169 1.00 42.25 87 ASP A CA 1
ATOM 666 C C . ASP A 1 87 ? -40.610 28.632 1.782 1.00 42.25 87 ASP A C 1
ATOM 668 O O . ASP A 1 87 ? -41.347 27.701 1.462 1.00 42.25 87 ASP A O 1
ATOM 672 N N . ILE A 1 88 ? -39.294 28.458 1.912 1.00 45.25 88 ILE A N 1
ATOM 673 C CA . ILE A 1 88 ? -38.713 27.159 2.264 1.00 45.25 88 ILE A CA 1
ATOM 674 C C . ILE A 1 88 ? -37.645 27.421 3.319 1.00 45.25 88 ILE A C 1
ATOM 676 O O . ILE A 1 88 ? -36.459 27.584 3.031 1.00 45.25 88 ILE A O 1
ATOM 680 N N . ALA A 1 89 ? -38.090 27.437 4.575 1.00 40.16 89 ALA A N 1
ATOM 681 C CA . ALA A 1 89 ? -37.249 27.181 5.731 1.00 40.16 89 ALA A CA 1
ATOM 682 C C . ALA A 1 89 ? -36.677 25.755 5.625 1.00 40.16 89 ALA A C 1
ATOM 684 O O . ALA A 1 89 ? -37.134 24.815 6.272 1.00 40.16 89 ALA A O 1
ATOM 685 N N . ALA A 1 90 ? -35.674 25.568 4.769 1.00 40.53 90 ALA A N 1
ATOM 686 C CA . ALA A 1 90 ? -34.812 24.407 4.832 1.00 40.53 90 ALA A CA 1
ATOM 687 C C . ALA A 1 90 ? -33.882 24.639 6.020 1.00 40.53 90 ALA A C 1
ATOM 689 O O . ALA A 1 90 ? -32.855 25.310 5.904 1.00 40.53 90 ALA A O 1
ATOM 690 N N . HIS A 1 91 ? -34.282 24.104 7.175 1.00 39.88 91 HIS A N 1
ATOM 691 C CA . HIS A 1 91 ? -33.389 23.841 8.290 1.00 39.88 91 HIS A CA 1
ATOM 692 C C . HIS A 1 91 ? -32.130 23.168 7.738 1.00 39.88 91 HIS A C 1
ATOM 694 O O . HIS A 1 91 ? -32.105 21.969 7.466 1.00 39.88 91 HIS A O 1
ATOM 700 N N . SER A 1 92 ? -31.085 23.966 7.524 1.00 47.00 92 SER A N 1
ATOM 701 C CA . SER A 1 92 ? -29.733 23.4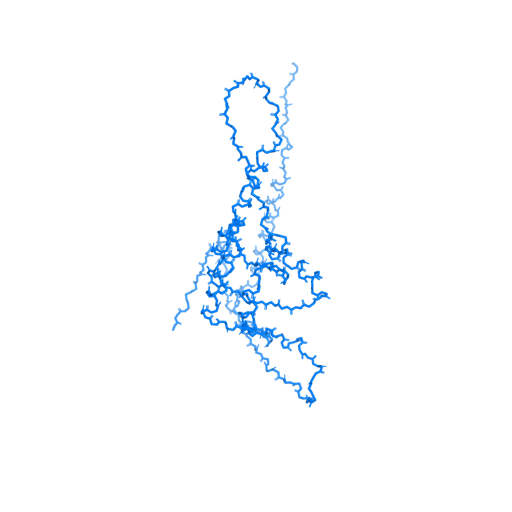67 7.368 1.00 47.00 92 SER A CA 1
ATOM 702 C C . SER A 1 92 ? -29.355 22.912 8.731 1.00 47.00 92 SER A C 1
ATOM 704 O O . SER A 1 92 ? -28.738 23.609 9.531 1.00 47.00 92 SER A O 1
ATOM 706 N N . GLU A 1 93 ? -29.783 21.683 9.024 1.00 50.28 93 GLU A N 1
ATOM 707 C CA . GLU A 1 93 ? -29.129 20.875 10.040 1.00 50.28 93 GLU A CA 1
ATOM 708 C C . GLU A 1 93 ? -27.668 20.787 9.612 1.00 50.28 93 GLU A C 1
ATOM 710 O O . GLU A 1 93 ? -27.278 20.047 8.704 1.00 50.28 93 GLU A O 1
ATOM 715 N N . GLU A 1 94 ? -26.858 21.650 10.209 1.00 52.56 94 GLU A N 1
ATOM 716 C CA . GLU A 1 94 ? -25.421 21.591 10.120 1.00 52.56 94 GLU A CA 1
ATOM 717 C C . GLU A 1 94 ? -25.014 20.300 10.819 1.00 52.56 94 GLU A C 1
ATOM 719 O O . GLU A 1 94 ? -24.817 20.260 12.030 1.00 52.56 94 GLU A O 1
ATOM 724 N N . THR A 1 95 ? -24.985 19.205 10.055 1.00 59.09 95 THR A N 1
ATOM 725 C CA . THR A 1 95 ? -24.548 17.908 10.561 1.00 59.09 95 THR A CA 1
ATOM 726 C C . THR A 1 95 ? -23.181 18.119 11.210 1.00 59.09 95 THR A C 1
ATOM 728 O O . THR A 1 95 ? -22.251 18.528 10.495 1.00 59.09 95 THR A O 1
ATOM 731 N N . PRO A 1 96 ? -23.044 17.902 12.531 1.00 69.62 96 PRO A N 1
ATOM 732 C CA . PRO A 1 96 ? -21.805 18.188 13.229 1.00 69.62 96 PRO A CA 1
ATOM 733 C C . PRO A 1 96 ? -20.685 17.360 12.607 1.00 69.62 96 PRO A C 1
ATOM 735 O O . PRO A 1 96 ? -20.889 16.209 12.211 1.00 69.62 96 PRO A O 1
ATOM 738 N N . ALA A 1 97 ? -19.504 17.966 12.472 1.00 71.69 97 ALA A N 1
ATOM 739 C CA . ALA A 1 97 ? -18.361 17.301 11.866 1.00 71.69 97 ALA A CA 1
ATOM 740 C C . ALA A 1 97 ? -18.083 15.973 12.598 1.00 71.69 97 ALA A C 1
ATOM 742 O O . ALA A 1 97 ? -17.886 15.993 13.816 1.00 71.69 97 ALA A O 1
ATOM 743 N N . PRO A 1 98 ? -18.049 14.826 11.892 1.00 76.56 98 PRO A N 1
ATOM 744 C CA . PRO A 1 98 ? -17.727 13.551 12.515 1.00 76.56 98 PRO A CA 1
ATOM 745 C C . PRO A 1 98 ? -16.383 13.638 13.242 1.00 76.56 98 PRO A C 1
ATOM 747 O O . PRO A 1 98 ? -15.376 13.988 12.626 1.00 76.56 98 PRO A O 1
ATOM 750 N N . ALA A 1 99 ? -16.347 13.274 14.527 1.00 76.75 99 ALA A N 1
ATOM 751 C CA . ALA A 1 99 ? -15.135 13.333 15.354 1.00 76.75 99 ALA A CA 1
ATOM 752 C C . ALA A 1 99 ? -13.954 12.537 14.759 1.00 76.75 99 ALA A C 1
ATOM 754 O O . ALA A 1 99 ? -12.795 12.836 15.012 1.00 76.75 99 ALA A O 1
ATOM 755 N N . VAL A 1 100 ? -14.235 11.548 13.908 1.00 76.38 100 VAL A N 1
ATOM 756 C CA . VAL A 1 100 ? -13.227 10.737 13.210 1.00 76.38 100 VAL A CA 1
ATOM 757 C C . VAL A 1 100 ? -12.422 11.561 12.190 1.00 76.38 100 VAL A C 1
ATOM 759 O O . VAL A 1 100 ? -11.270 11.238 11.901 1.00 76.38 100 VAL A O 1
ATOM 762 N N . LEU A 1 101 ? -12.977 12.655 11.655 1.00 76.00 101 LEU A N 1
ATOM 763 C CA . LEU A 1 101 ? -12.335 13.451 10.603 1.00 76.00 101 LEU A CA 1
ATOM 764 C C . LEU A 1 101 ? -11.051 14.159 11.045 1.00 76.00 101 LEU A C 1
ATOM 766 O O . LEU A 1 101 ? -10.157 14.323 10.217 1.00 76.00 101 LEU A O 1
ATOM 770 N N . SER A 1 102 ? -10.930 14.564 12.312 1.00 77.56 102 SER A N 1
ATOM 771 C CA . SER A 1 102 ? -9.708 15.203 12.829 1.00 77.56 102 SER A CA 1
ATOM 772 C C . SER A 1 102 ? -8.526 14.232 12.893 1.00 77.56 102 SER A C 1
ATOM 774 O O . SER A 1 102 ? -7.365 14.638 12.787 1.00 77.56 102 SER A O 1
ATOM 776 N N . HIS A 1 103 ? -8.805 12.934 13.014 1.00 77.50 103 HIS A N 1
ATOM 777 C CA . HIS A 1 103 ? -7.789 11.896 13.169 1.00 77.50 103 HIS A CA 1
ATOM 778 C C . HIS A 1 103 ? -7.534 11.095 11.884 1.00 77.50 103 HIS A C 1
ATOM 780 O O . HIS A 1 103 ? -6.555 10.350 11.812 1.00 77.50 103 HIS A O 1
ATOM 786 N N . LEU A 1 104 ? -8.358 11.285 10.850 1.00 81.12 104 LEU A N 1
ATOM 787 C CA . LEU A 1 104 ? -8.268 10.572 9.580 1.00 81.12 104 LEU A CA 1
ATOM 788 C C . LEU A 1 104 ? -7.349 11.289 8.581 1.00 81.12 104 LEU A C 1
ATOM 790 O O . LEU A 1 104 ? -7.563 12.450 8.235 1.00 81.12 104 LEU A O 1
ATOM 794 N N . VAL A 1 105 ? -6.361 10.573 8.037 1.00 79.62 105 VAL A N 1
ATOM 795 C CA . VAL A 1 105 ? -5.540 11.061 6.915 1.00 79.62 105 VAL A CA 1
ATOM 796 C C . VAL A 1 105 ? -5.646 10.132 5.730 1.00 79.62 105 VAL A C 1
ATOM 798 O O . VAL A 1 105 ? -5.480 8.918 5.843 1.00 79.62 105 VAL A O 1
ATOM 801 N N . ILE A 1 106 ? -5.898 10.728 4.568 1.00 82.44 106 ILE A N 1
ATOM 802 C CA . ILE A 1 106 ? -6.148 9.997 3.334 1.00 82.44 106 ILE A CA 1
ATOM 803 C C . ILE A 1 106 ? -5.132 10.408 2.276 1.00 82.44 106 ILE A C 1
ATOM 805 O O . ILE A 1 106 ? -4.892 11.592 2.037 1.00 82.44 106 ILE A O 1
ATOM 809 N N . GLY A 1 107 ? -4.585 9.406 1.589 1.00 78.38 107 GLY A N 1
ATOM 810 C CA . GLY A 1 107 ? -3.697 9.594 0.447 1.00 78.38 107 GLY A CA 1
ATOM 811 C C . GLY A 1 107 ? -2.218 9.474 0.802 1.00 78.38 107 GLY A C 1
ATOM 812 O O . GLY A 1 107 ? -1.775 9.868 1.875 1.00 78.38 107 GLY A O 1
ATOM 813 N N . ILE A 1 108 ? -1.443 8.941 -0.147 1.00 75.88 108 ILE A N 1
ATOM 814 C CA . ILE A 1 108 ? -0.043 8.543 0.060 1.00 75.88 108 ILE A CA 1
ATOM 815 C C . ILE A 1 108 ? 0.790 9.711 0.597 1.00 75.88 108 ILE A C 1
ATOM 817 O O . ILE A 1 108 ? 1.383 9.584 1.655 1.00 75.88 108 ILE A O 1
ATOM 821 N N . ASN A 1 109 ? 0.771 10.866 -0.073 1.00 80.94 109 ASN A N 1
ATOM 822 C CA . ASN A 1 109 ? 1.609 12.007 0.311 1.00 80.94 109 ASN A CA 1
ATOM 823 C C . ASN A 1 109 ? 1.212 12.630 1.657 1.00 80.94 109 ASN A C 1
ATOM 825 O O . ASN A 1 109 ? 2.062 13.158 2.369 1.00 80.94 109 ASN A O 1
ATOM 829 N N . ALA A 1 110 ? -0.080 12.622 1.988 1.00 78.81 110 ALA A N 1
ATOM 830 C CA . ALA A 1 110 ? -0.563 13.163 3.254 1.00 78.81 110 ALA A CA 1
ATOM 831 C C . ALA A 1 110 ? -0.186 12.226 4.408 1.00 78.81 110 ALA A C 1
ATOM 833 O O . ALA A 1 110 ? 0.329 12.681 5.428 1.00 78.81 110 ALA A O 1
ATOM 834 N N . VAL A 1 111 ? -0.358 10.916 4.202 1.00 81.25 111 VAL A N 1
ATOM 835 C CA . VAL A 1 111 ? 0.049 9.883 5.157 1.00 81.25 111 VAL A CA 1
ATOM 836 C C . VAL A 1 111 ? 1.562 9.886 5.343 1.00 81.25 111 VAL A C 1
ATOM 838 O O . VAL A 1 111 ? 2.001 9.883 6.481 1.00 81.25 111 VAL A O 1
ATOM 841 N N . THR A 1 112 ? 2.375 9.973 4.284 1.00 78.69 112 THR A N 1
ATOM 842 C CA . THR A 1 112 ? 3.841 10.027 4.435 1.00 78.69 112 THR A CA 1
ATOM 843 C C . THR A 1 112 ? 4.289 11.271 5.190 1.00 78.69 112 THR A C 1
ATOM 845 O O . THR A 1 112 ? 5.100 11.148 6.092 1.00 78.69 112 THR A O 1
ATOM 848 N N . LYS A 1 113 ? 3.721 12.452 4.905 1.00 80.12 113 LYS A N 1
ATOM 849 C CA . LYS A 1 113 ? 4.051 13.683 5.646 1.00 80.12 113 LYS A CA 1
ATOM 850 C C . LYS A 1 113 ? 3.664 13.596 7.124 1.00 80.12 113 LYS A C 1
ATOM 852 O O . LYS A 1 113 ? 4.440 14.017 7.978 1.00 80.12 113 LYS A O 1
ATOM 857 N N . ARG A 1 114 ? 2.477 13.056 7.434 1.00 75.56 114 ARG A N 1
ATOM 858 C CA . ARG A 1 114 ? 2.040 12.860 8.825 1.00 75.56 114 ARG A CA 1
ATOM 859 C C . ARG A 1 114 ? 2.885 11.801 9.522 1.00 75.56 114 ARG A C 1
ATOM 861 O O . ARG A 1 114 ? 3.301 12.033 10.648 1.00 75.56 114 ARG A O 1
ATOM 868 N N . LEU A 1 115 ? 3.194 10.695 8.848 1.00 73.69 115 LEU A N 1
ATOM 869 C CA . LEU A 1 115 ? 4.104 9.680 9.362 1.00 73.69 115 LEU A CA 1
ATOM 870 C C . LEU A 1 115 ? 5.500 10.258 9.582 1.00 73.69 115 LEU A C 1
ATOM 872 O O . LEU A 1 115 ? 6.059 9.993 10.623 1.00 73.69 115 LEU A O 1
ATOM 876 N N . ASP A 1 116 ? 6.058 11.089 8.707 1.00 75.31 116 ASP A N 1
ATOM 877 C CA . ASP A 1 116 ? 7.369 11.713 8.947 1.00 75.31 116 ASP A CA 1
ATOM 878 C C . ASP A 1 116 ? 7.359 12.628 10.186 1.00 75.31 116 ASP A C 1
ATOM 880 O O . ASP A 1 116 ? 8.343 12.679 10.930 1.00 75.31 116 ASP A O 1
ATOM 884 N N . ALA A 1 117 ? 6.235 13.303 10.454 1.00 71.81 117 ALA A N 1
ATOM 885 C CA . ALA A 1 117 ? 6.033 14.062 11.688 1.00 71.81 117 ALA A CA 1
ATOM 886 C C . ALA A 1 117 ? 5.882 13.145 12.922 1.00 71.81 117 ALA A C 1
ATOM 888 O O . ALA A 1 117 ? 6.509 13.399 13.949 1.00 71.81 117 ALA A O 1
ATOM 889 N N . GLN A 1 118 ? 5.109 12.059 12.807 1.00 65.81 118 GLN A N 1
ATOM 890 C CA . GLN A 1 118 ? 4.798 11.100 13.881 1.00 65.81 118 GLN A CA 1
ATOM 891 C C . GLN A 1 118 ? 5.887 10.040 14.125 1.00 65.81 118 GLN A C 1
ATOM 893 O O . GLN A 1 118 ? 5.971 9.482 15.208 1.00 65.81 118 GLN A O 1
ATOM 898 N N . ILE A 1 119 ? 6.762 9.745 13.161 1.00 58.94 119 ILE A N 1
ATOM 899 C CA . ILE A 1 119 ? 7.866 8.772 13.271 1.00 58.94 119 ILE A CA 1
ATOM 900 C C . ILE A 1 119 ? 8.898 9.240 14.305 1.00 58.94 119 ILE A C 1
ATOM 902 O O . ILE A 1 119 ? 9.651 8.420 14.830 1.00 58.94 119 ILE A O 1
ATOM 906 N N . ARG A 1 120 ? 8.880 10.526 14.672 1.00 57.44 120 ARG A N 1
ATOM 907 C CA . ARG A 1 120 ? 9.589 11.041 15.849 1.00 57.44 120 ARG A CA 1
ATOM 908 C C . ARG A 1 120 ? 9.012 10.517 17.181 1.00 57.44 120 ARG A C 1
ATOM 910 O O . ARG A 1 120 ? 9.675 10.672 18.197 1.00 57.44 120 ARG A O 1
ATOM 917 N N . SER A 1 121 ? 7.844 9.865 17.191 1.00 49.47 121 SER A N 1
ATOM 918 C CA . SER A 1 121 ? 7.107 9.444 18.394 1.00 49.47 121 SER A CA 1
ATOM 919 C C . SER A 1 121 ? 6.394 8.072 18.298 1.00 49.47 121 SER A C 1
ATOM 921 O O . SER A 1 121 ? 5.281 7.933 18.783 1.00 49.47 121 SER A O 1
ATOM 923 N N . LEU A 1 122 ? 7.064 7.030 17.784 1.00 47.12 122 LEU A N 1
ATOM 924 C CA . LEU A 1 122 ? 6.662 5.599 17.802 1.00 47.12 122 LEU A CA 1
ATOM 925 C C . LEU A 1 122 ? 5.734 5.082 16.683 1.00 47.12 122 LEU A C 1
ATOM 927 O O . LEU A 1 122 ? 4.822 5.737 16.195 1.00 47.12 122 LEU A O 1
ATOM 931 N N . ARG A 1 123 ? 6.015 3.836 16.268 1.00 49.84 123 ARG A N 1
ATOM 932 C CA . ARG A 1 123 ? 5.484 3.164 15.072 1.00 49.84 123 ARG A CA 1
ATOM 933 C C . ARG A 1 123 ? 4.657 1.923 15.422 1.00 49.84 123 ARG A C 1
ATOM 935 O O . ARG A 1 123 ? 5.161 1.043 16.114 1.00 49.84 123 ARG A O 1
ATOM 942 N N . LYS A 1 124 ? 3.495 1.781 14.776 1.00 52.59 124 LYS A N 1
ATOM 943 C CA . LYS A 1 124 ? 2.902 0.508 14.314 1.00 52.59 124 LYS A CA 1
ATOM 944 C C . LYS A 1 124 ? 2.159 0.776 12.993 1.00 52.59 124 LYS A C 1
ATOM 946 O O . LYS A 1 124 ? 1.485 1.792 12.869 1.00 52.59 124 LYS A O 1
ATOM 951 N N . THR A 1 125 ? 2.284 -0.107 12.001 1.00 53.47 125 THR A N 1
ATOM 952 C CA . THR A 1 125 ? 1.509 -0.075 10.742 1.00 53.47 125 THR A CA 1
ATOM 953 C C . THR A 1 125 ? 1.009 -1.482 10.393 1.00 53.47 125 THR A C 1
ATOM 955 O O . THR A 1 125 ? 1.665 -2.471 10.713 1.00 53.47 125 THR A O 1
ATOM 958 N N . SER A 1 126 ? -0.165 -1.566 9.756 1.00 47.00 126 SER A N 1
ATOM 959 C CA . SER A 1 126 ? -0.913 -2.802 9.451 1.00 47.00 126 SER A CA 1
ATOM 960 C C . SER A 1 126 ? -1.167 -2.932 7.934 1.00 47.00 126 SER A C 1
ATOM 962 O O . SER A 1 126 ? -1.181 -1.906 7.245 1.00 47.00 126 SER A O 1
ATOM 964 N N . PRO A 1 127 ? -1.296 -4.152 7.366 1.00 52.53 127 PRO A N 1
ATOM 965 C CA . PRO A 1 127 ? -1.253 -4.361 5.920 1.00 52.53 127 PRO A CA 1
ATOM 966 C C . PRO A 1 127 ? -2.572 -4.092 5.174 1.00 52.53 127 PRO A C 1
ATOM 968 O O . PRO A 1 127 ? -3.663 -3.978 5.721 1.00 52.53 127 PRO A O 1
ATOM 971 N N . TYR A 1 128 ? -2.401 -4.022 3.856 1.00 47.31 128 TYR A N 1
ATOM 972 C CA . TYR A 1 128 ? -3.365 -3.711 2.805 1.00 47.31 128 TYR A CA 1
ATOM 973 C C . TYR A 1 128 ? -4.462 -4.778 2.603 1.00 47.31 128 TYR A C 1
ATOM 975 O O . TYR A 1 128 ? -4.169 -5.964 2.447 1.00 47.31 128 TYR A O 1
ATOM 983 N N . LEU A 1 129 ? -5.720 -4.331 2.503 1.00 54.47 129 LEU A N 1
ATOM 984 C CA . LEU A 1 129 ? -6.909 -5.152 2.246 1.00 54.47 129 LEU A CA 1
ATOM 985 C C . LEU A 1 129 ? -7.259 -5.136 0.748 1.00 54.47 129 LEU A C 1
ATOM 987 O O . LEU A 1 129 ? -7.750 -4.141 0.209 1.00 54.47 129 LEU A O 1
ATOM 991 N N . ARG A 1 130 ? -7.016 -6.243 0.040 1.00 50.97 130 ARG A N 1
ATOM 992 C CA . ARG A 1 130 ? -7.291 -6.328 -1.403 1.00 50.97 130 ARG A CA 1
ATOM 993 C C . ARG A 1 130 ? -8.806 -6.415 -1.647 1.00 50.97 130 ARG A C 1
ATOM 995 O O . ARG A 1 130 ? -9.439 -7.373 -1.228 1.00 50.97 130 ARG A O 1
ATOM 1002 N N . GLY A 1 131 ? -9.372 -5.429 -2.348 1.00 61.41 131 GLY A N 1
ATOM 1003 C CA . GLY A 1 131 ? -10.814 -5.339 -2.643 1.00 61.41 131 GLY A CA 1
ATOM 1004 C C . GLY A 1 131 ? -11.607 -4.412 -1.710 1.00 61.41 131 GLY A C 1
ATOM 1005 O O . GLY A 1 131 ? -12.709 -4.005 -2.061 1.00 61.41 131 GLY A O 1
ATOM 1006 N N . ALA A 1 132 ? -11.020 -3.988 -0.587 1.00 62.31 132 ALA A N 1
ATOM 1007 C CA . ALA A 1 132 ? -11.610 -3.010 0.331 1.00 62.31 132 ALA A CA 1
ATOM 1008 C C . ALA A 1 132 ? -11.624 -1.573 -0.216 1.00 62.31 132 ALA A C 1
ATOM 1010 O O . ALA A 1 132 ? -12.410 -0.746 0.241 1.00 62.31 132 ALA A O 1
ATOM 1011 N N . GLU A 1 133 ? -10.761 -1.268 -1.192 1.00 76.06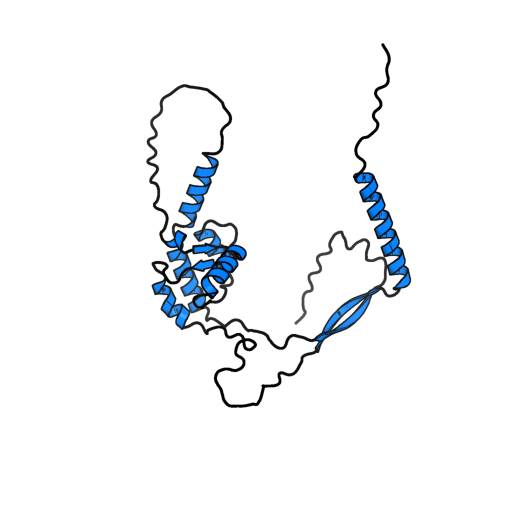 133 GLU A N 1
ATOM 1012 C CA . GLU A 1 133 ? -10.577 0.088 -1.724 1.00 76.06 133 GLU A CA 1
ATOM 1013 C C . GLU A 1 133 ? -11.886 0.717 -2.205 1.00 76.06 133 GLU A C 1
ATOM 1015 O O . GLU A 1 133 ? -12.127 1.890 -1.943 1.00 76.06 133 GLU A O 1
ATOM 1020 N N . ALA A 1 134 ? -12.732 -0.048 -2.904 1.00 76.44 134 ALA A N 1
ATOM 1021 C CA . ALA A 1 134 ? -13.989 0.458 -3.450 1.00 76.44 134 ALA A CA 1
ATOM 1022 C C . ALA A 1 134 ? -15.015 0.744 -2.344 1.00 76.44 134 ALA A C 1
ATOM 1024 O O . ALA A 1 134 ? -15.686 1.775 -2.376 1.00 76.44 134 ALA A O 1
ATOM 1025 N N . THR A 1 135 ? -15.101 -0.139 -1.347 1.00 77.62 135 THR A N 1
ATOM 1026 C CA . THR A 1 135 ? -16.017 0.004 -0.209 1.00 77.62 135 THR A CA 1
ATOM 1027 C C . THR A 1 135 ? -15.621 1.188 0.670 1.00 77.62 135 THR A C 1
ATOM 1029 O O . THR A 1 135 ? -16.465 2.025 0.984 1.00 77.62 135 THR A O 1
ATOM 1032 N N . LEU A 1 136 ? -14.327 1.331 0.968 1.00 77.94 136 LEU A N 1
ATOM 1033 C CA . LEU A 1 136 ? -13.793 2.457 1.737 1.00 77.94 136 LEU A CA 1
ATOM 1034 C C . LEU A 1 136 ? -13.892 3.776 0.967 1.00 77.94 136 LEU A C 1
ATOM 1036 O O . LEU A 1 136 ? -14.276 4.797 1.532 1.00 77.94 136 LEU A O 1
ATOM 1040 N N . ALA A 1 137 ? -13.599 3.765 -0.337 1.00 80.50 137 ALA A N 1
ATOM 1041 C CA . ALA A 1 137 ? -13.771 4.938 -1.189 1.00 80.50 137 ALA A CA 1
ATOM 1042 C C . ALA A 1 137 ? -15.227 5.427 -1.175 1.00 80.50 137 ALA A C 1
ATOM 1044 O O . ALA A 1 137 ? -15.462 6.626 -1.032 1.00 80.50 137 ALA A O 1
ATOM 1045 N N . LYS A 1 138 ? -16.197 4.504 -1.222 1.00 82.94 138 LYS A N 1
ATOM 1046 C CA . LYS A 1 138 ? -17.622 4.828 -1.098 1.00 82.94 138 LYS A CA 1
ATOM 1047 C C . LYS A 1 138 ? -17.971 5.399 0.282 1.00 82.94 138 LYS A C 1
ATOM 1049 O O . LYS A 1 138 ? -18.627 6.434 0.331 1.00 82.94 138 LYS A O 1
ATOM 1054 N N . ALA A 1 139 ? -17.518 4.773 1.372 1.00 79.88 139 ALA A N 1
ATOM 1055 C CA . ALA A 1 139 ? -17.810 5.219 2.741 1.00 79.88 139 ALA A CA 1
ATOM 1056 C C . ALA A 1 139 ? -17.284 6.639 3.028 1.00 79.88 139 ALA A C 1
ATOM 1058 O O . ALA A 1 139 ? -17.959 7.450 3.656 1.00 79.88 139 ALA A O 1
ATOM 1059 N N . VAL A 1 140 ? -16.106 6.969 2.494 1.00 80.44 140 VAL A N 1
ATOM 1060 C CA . VAL A 1 140 ? -15.441 8.268 2.690 1.00 80.44 140 VAL A CA 1
ATOM 1061 C C . VAL A 1 140 ? -15.856 9.314 1.641 1.00 80.44 140 VAL A C 1
ATOM 1063 O O . VAL A 1 140 ? -15.558 10.495 1.794 1.00 80.44 140 VAL A O 1
ATOM 1066 N N . GLY A 1 141 ? -16.561 8.921 0.575 1.00 79.62 141 GLY A N 1
ATOM 1067 C CA . GLY A 1 141 ? -16.992 9.840 -0.489 1.00 79.62 141 GLY A CA 1
ATOM 1068 C C . GLY A 1 141 ? -15.876 10.240 -1.467 1.00 79.62 141 GLY A C 1
ATOM 1069 O O . GLY A 1 141 ? -15.867 11.353 -2.001 1.00 79.62 141 GLY A O 1
ATOM 1070 N N . LEU A 1 142 ? -14.912 9.348 -1.712 1.00 81.56 142 LEU A N 1
ATOM 1071 C CA . LEU A 1 142 ? -13.806 9.549 -2.654 1.00 81.56 142 LEU A CA 1
ATOM 1072 C C . LEU A 1 142 ? -13.908 8.601 -3.853 1.00 81.56 142 LEU A C 1
ATOM 1074 O O . LEU A 1 142 ? -14.492 7.527 -3.779 1.00 81.56 142 LEU A O 1
ATOM 1078 N N . ARG A 1 143 ? -13.297 8.978 -4.986 1.00 78.19 143 ARG A N 1
ATOM 1079 C CA . ARG A 1 143 ? -13.328 8.153 -6.210 1.00 78.19 143 ARG A CA 1
ATOM 1080 C C . ARG A 1 143 ? -12.520 6.861 -6.062 1.00 78.19 143 ARG A C 1
ATOM 1082 O O . ARG A 1 143 ? -12.915 5.832 -6.599 1.00 78.19 143 ARG A O 1
ATOM 1089 N N . ARG A 1 144 ? -11.359 6.930 -5.403 1.00 77.75 144 ARG A N 1
ATOM 1090 C CA . ARG A 1 144 ? -10.462 5.800 -5.102 1.00 77.75 144 ARG A CA 1
ATOM 1091 C C . ARG A 1 144 ? -9.641 6.142 -3.863 1.00 77.75 144 ARG A C 1
ATOM 1093 O O . ARG A 1 144 ? -9.213 7.287 -3.727 1.00 77.75 144 ARG A O 1
ATOM 1100 N N . ILE A 1 145 ? -9.372 5.154 -3.015 1.00 76.19 145 ILE A N 1
ATOM 1101 C CA . ILE A 1 145 ? -8.478 5.292 -1.862 1.00 76.19 145 ILE A CA 1
ATOM 1102 C C . ILE A 1 145 ? -7.487 4.135 -1.879 1.00 76.19 145 ILE A C 1
ATOM 1104 O O . ILE A 1 145 ? -7.892 2.984 -1.979 1.00 76.19 145 ILE A O 1
ATOM 1108 N N . ALA A 1 146 ? -6.197 4.460 -1.788 1.00 74.94 146 ALA A N 1
ATOM 1109 C CA . ALA A 1 146 ? -5.121 3.470 -1.731 1.00 74.94 146 ALA A CA 1
ATOM 1110 C C . ALA A 1 146 ? -4.551 3.298 -0.314 1.00 74.94 146 ALA A C 1
ATOM 1112 O O . ALA A 1 146 ? -4.102 2.213 0.039 1.00 74.94 146 ALA A O 1
ATOM 1113 N N . VAL A 1 147 ? -4.543 4.369 0.491 1.00 77.75 147 VAL A N 1
ATOM 1114 C CA . VAL A 1 147 ? -3.959 4.386 1.839 1.00 77.75 147 VAL A CA 1
ATOM 1115 C C . VAL A 1 147 ? -4.811 5.263 2.753 1.00 77.75 147 VAL A C 1
ATOM 1117 O O . VAL A 1 147 ? -5.162 6.387 2.377 1.00 77.75 147 VAL A O 1
ATOM 1120 N N . ILE A 1 148 ? -5.099 4.740 3.943 1.00 79.62 148 ILE A N 1
ATOM 1121 C CA . ILE A 1 148 ? -5.756 5.426 5.057 1.00 79.62 148 ILE A CA 1
ATOM 1122 C C . ILE A 1 148 ? -4.867 5.257 6.287 1.00 79.62 148 ILE A C 1
ATOM 1124 O O . ILE A 1 148 ? -4.347 4.165 6.520 1.00 79.62 148 ILE A O 1
ATOM 1128 N N . ALA A 1 149 ? -4.707 6.323 7.063 1.00 82.19 149 ALA A N 1
ATOM 1129 C CA . ALA A 1 149 ? -4.123 6.272 8.395 1.00 82.19 149 ALA A CA 1
ATOM 1130 C C . ALA A 1 149 ? -5.097 6.891 9.403 1.00 82.19 149 ALA A C 1
ATOM 1132 O O . ALA A 1 149 ? -5.772 7.875 9.092 1.00 82.19 149 ALA A O 1
ATOM 1133 N N . MET A 1 150 ? -5.152 6.301 10.593 1.00 81.81 150 MET A N 1
ATOM 1134 C CA . MET A 1 150 ? -5.927 6.779 11.737 1.00 81.81 150 MET A CA 1
ATOM 1135 C C . MET A 1 150 ? -4.980 6.960 12.917 1.00 81.81 150 MET A C 1
ATOM 1137 O O . MET A 1 150 ? -4.030 6.188 13.061 1.00 81.81 150 MET A O 1
ATOM 1141 N N . ASP A 1 151 ? -5.221 7.987 13.725 1.00 80.12 151 ASP A N 1
ATOM 1142 C CA . ASP A 1 151 ? -4.451 8.209 14.949 1.00 80.12 151 ASP A CA 1
ATOM 1143 C C . ASP A 1 151 ? -4.830 7.204 16.037 1.00 80.12 151 ASP A C 1
ATOM 1145 O O . ASP A 1 151 ? -5.974 6.752 16.063 1.00 80.12 151 ASP A O 1
ATOM 1149 N N . ILE A 1 152 ? -3.919 6.893 16.960 1.00 78.94 152 ILE A N 1
ATOM 1150 C CA . ILE A 1 152 ? -4.199 5.937 18.043 1.00 78.94 152 ILE A CA 1
ATOM 1151 C C . ILE A 1 152 ? -5.308 6.434 18.981 1.00 78.94 152 ILE A C 1
ATOM 1153 O O . ILE A 1 152 ? -6.098 5.635 19.477 1.00 78.94 152 ILE A O 1
ATOM 1157 N N . ASP A 1 153 ? -5.426 7.755 19.122 1.00 77.38 153 ASP A N 1
ATOM 1158 C CA . ASP A 1 153 ? -6.427 8.422 19.959 1.00 77.38 153 ASP A CA 1
ATOM 1159 C C . ASP A 1 153 ? -7.788 8.590 19.257 1.00 77.38 153 ASP A C 1
ATOM 1161 O O . ASP A 1 153 ? -8.674 9.281 19.760 1.00 77.38 153 ASP A O 1
ATOM 1165 N N . THR A 1 154 ? -7.979 7.984 18.077 1.00 81.00 154 THR A N 1
ATOM 1166 C CA . THR A 1 154 ? -9.254 8.080 17.352 1.00 81.00 154 THR A CA 1
ATOM 1167 C C . THR A 1 154 ? -10.366 7.395 18.163 1.00 81.00 154 THR A C 1
ATOM 1169 O O . THR A 1 154 ? -10.252 6.203 18.475 1.00 81.00 154 THR A O 1
ATOM 1172 N N . PRO A 1 155 ? -11.477 8.086 18.479 1.00 78.81 155 PRO A N 1
ATOM 1173 C CA . PRO A 1 155 ? -12.587 7.473 19.201 1.00 78.81 155 PRO A CA 1
ATOM 1174 C C . PRO A 1 155 ? -13.163 6.301 18.396 1.00 78.81 155 PRO A C 1
ATOM 1176 O O . PRO A 1 155 ? -13.328 6.393 17.183 1.00 78.81 155 PRO A O 1
ATOM 1179 N N . GLY A 1 156 ? -13.443 5.179 19.064 1.00 77.31 156 GLY A N 1
ATOM 1180 C CA . GLY A 1 156 ? -13.911 3.947 18.414 1.00 77.31 156 GLY A CA 1
ATOM 1181 C C . GLY A 1 156 ? -12.799 3.038 17.871 1.00 77.31 156 GLY A C 1
ATOM 1182 O O . GLY A 1 156 ? -13.084 1.912 17.462 1.00 77.31 156 GLY A O 1
ATOM 1183 N N . LEU A 1 157 ? -11.526 3.454 17.936 1.00 78.25 157 LEU A N 1
ATOM 1184 C CA . LEU A 1 157 ? -10.398 2.620 17.504 1.00 78.25 157 LEU A CA 1
ATOM 1185 C C . LEU A 1 157 ? -10.101 1.451 18.461 1.00 78.25 157 LEU A C 1
ATOM 1187 O O . LEU A 1 157 ? -9.465 0.479 18.065 1.00 78.25 157 LEU A O 1
ATOM 1191 N N . ALA A 1 158 ? -10.610 1.486 19.696 1.00 78.44 158 ALA A N 1
ATOM 1192 C CA . ALA A 1 158 ? -10.455 0.398 20.666 1.00 78.44 158 ALA A CA 1
ATOM 1193 C C . ALA A 1 158 ? -10.979 -0.956 20.145 1.00 78.44 158 ALA A C 1
ATOM 1195 O O . ALA A 1 158 ? -10.448 -2.001 20.505 1.00 78.44 158 ALA A O 1
ATOM 1196 N N . ALA A 1 159 ? -11.962 -0.955 19.238 1.00 77.50 159 ALA A N 1
ATOM 1197 C CA . ALA A 1 159 ? -12.441 -2.175 18.585 1.00 77.50 159 ALA A CA 1
ATOM 1198 C C . ALA A 1 159 ? -11.383 -2.835 17.673 1.00 77.50 159 ALA A C 1
ATOM 1200 O O . ALA A 1 159 ? -11.490 -4.018 17.356 1.00 77.50 159 ALA A O 1
ATOM 1201 N N . PHE A 1 160 ? -10.355 -2.087 17.257 1.00 75.06 160 PHE A N 1
ATOM 1202 C CA . PHE A 1 160 ? -9.294 -2.556 16.367 1.00 75.06 160 PHE A CA 1
ATOM 1203 C C . PHE A 1 160 ? -8.057 -3.057 17.091 1.00 75.06 160 PHE A C 1
ATOM 1205 O O . PHE A 1 160 ? -7.276 -3.775 16.475 1.00 75.06 160 PHE A O 1
ATOM 1212 N N . THR A 1 161 ? -7.839 -2.691 18.354 1.00 79.19 161 THR A N 1
ATOM 1213 C CA . THR A 1 161 ? -6.588 -3.019 19.055 1.00 79.19 161 THR A CA 1
ATOM 1214 C C . THR A 1 161 ? -6.393 -4.529 19.165 1.00 79.19 161 THR A C 1
ATOM 1216 O O . THR A 1 161 ? -5.328 -5.025 18.814 1.00 79.19 161 THR A O 1
ATOM 1219 N N . SER A 1 162 ? -7.457 -5.273 19.479 1.00 80.75 162 SER A N 1
ATOM 1220 C CA . SER A 1 162 ? -7.448 -6.742 19.522 1.00 80.75 162 SER A CA 1
ATOM 1221 C C . SER A 1 162 ? -7.117 -7.383 18.168 1.00 80.75 162 SER A C 1
ATOM 1223 O O . SER A 1 162 ? -6.374 -8.363 18.098 1.00 80.75 162 SER A O 1
ATOM 1225 N N . ILE A 1 163 ? -7.621 -6.808 17.072 1.00 82.69 163 ILE A N 1
ATOM 1226 C CA . ILE A 1 163 ? -7.325 -7.259 15.707 1.00 82.69 163 ILE A CA 1
ATOM 1227 C C . ILE A 1 163 ? -5.868 -6.938 15.366 1.00 82.69 163 ILE A C 1
ATOM 1229 O O . ILE A 1 163 ? -5.165 -7.782 14.817 1.00 82.69 163 ILE A O 1
ATOM 1233 N N . LEU A 1 164 ? -5.402 -5.732 15.693 1.00 81.75 164 LEU A N 1
ATOM 1234 C CA . LEU A 1 164 ? -4.047 -5.268 15.400 1.00 81.75 164 LEU A CA 1
ATOM 1235 C C . LEU A 1 164 ? -2.988 -6.055 16.173 1.00 81.75 164 LEU A C 1
ATOM 1237 O O . LEU A 1 164 ? -1.929 -6.328 15.612 1.00 81.75 164 LEU A O 1
ATOM 1241 N N . ASP A 1 165 ? -3.284 -6.474 17.401 1.00 84.75 165 ASP A N 1
ATOM 1242 C CA . ASP A 1 165 ? -2.384 -7.307 18.203 1.00 84.75 165 ASP A CA 1
ATOM 1243 C C . ASP A 1 165 ? -2.248 -8.732 17.641 1.00 84.75 165 ASP A C 1
ATOM 1245 O O . ASP A 1 165 ? -1.216 -9.375 17.822 1.00 84.75 165 ASP A O 1
ATOM 1249 N N . SER A 1 166 ? -3.248 -9.207 16.889 1.00 82.56 166 SER A N 1
ATOM 1250 C CA . SER A 1 166 ? -3.176 -10.491 16.176 1.00 82.56 166 SER A CA 1
ATOM 1251 C C . SER A 1 166 ? -2.360 -10.434 14.875 1.00 82.56 166 SER A C 1
ATOM 1253 O O . SER A 1 166 ? -1.984 -11.476 14.333 1.00 82.56 166 SER A O 1
ATOM 1255 N N . VAL A 1 167 ? -2.074 -9.234 14.351 1.00 82.50 167 VAL A N 1
ATOM 1256 C CA . VAL A 1 167 ? -1.315 -9.062 13.107 1.00 82.50 167 VAL A CA 1
ATOM 1257 C C . VAL A 1 167 ? 0.188 -9.070 13.411 1.00 82.50 167 VAL A C 1
ATOM 1259 O O . VAL A 1 167 ? 0.660 -8.246 14.197 1.00 82.50 167 VAL A O 1
ATOM 1262 N N . PRO A 1 168 ? 0.984 -9.938 12.754 1.00 80.50 168 PRO A N 1
ATOM 1263 C CA . PRO A 1 168 ? 2.427 -9.953 12.948 1.00 80.50 168 PRO A CA 1
ATOM 1264 C C . PRO A 1 168 ? 3.047 -8.593 12.619 1.00 80.50 168 PRO A C 1
ATOM 1266 O O . PRO A 1 168 ? 2.826 -8.037 11.538 1.00 80.50 168 PRO A O 1
ATOM 1269 N N . THR A 1 169 ? 3.863 -8.073 13.538 1.00 81.25 169 THR A N 1
ATOM 1270 C CA . THR A 1 169 ? 4.598 -6.827 13.307 1.00 81.25 169 THR A CA 1
ATOM 1271 C C . THR A 1 169 ? 5.628 -7.041 12.202 1.00 81.25 169 THR A C 1
ATOM 1273 O O . THR A 1 169 ? 6.461 -7.943 12.269 1.00 81.25 169 THR A O 1
ATOM 1276 N N . LEU A 1 170 ? 5.568 -6.201 11.171 1.00 81.56 170 LEU A N 1
ATOM 1277 C CA . LEU A 1 170 ? 6.465 -6.274 10.026 1.00 81.56 170 LEU A CA 1
ATOM 1278 C C . LEU A 1 170 ? 7.858 -5.776 10.432 1.00 81.56 170 LEU A C 1
ATOM 1280 O O . LEU A 1 170 ? 8.054 -4.598 10.732 1.00 81.56 170 LEU A O 1
ATOM 1284 N N . THR A 1 171 ? 8.828 -6.687 10.448 1.00 74.12 171 THR A N 1
ATOM 1285 C CA . THR A 1 171 ? 10.231 -6.380 10.732 1.00 74.12 171 THR A CA 1
ATOM 1286 C C . THR A 1 171 ? 11.006 -6.238 9.427 1.00 74.12 171 THR A C 1
ATOM 1288 O O . THR A 1 171 ? 10.845 -7.012 8.484 1.00 74.12 171 THR A O 1
ATOM 1291 N N . ALA A 1 172 ? 11.847 -5.208 9.349 1.00 78.75 172 ALA A N 1
ATOM 1292 C CA . ALA A 1 172 ? 12.759 -5.014 8.232 1.00 78.75 172 ALA A CA 1
ATOM 1293 C C . ALA A 1 172 ? 14.125 -5.599 8.622 1.00 78.75 172 ALA A C 1
ATOM 1295 O O . ALA A 1 172 ? 14.843 -4.956 9.387 1.00 78.75 172 ALA A O 1
ATOM 1296 N N . PRO A 1 173 ? 14.517 -6.783 8.114 1.00 72.62 173 PRO A N 1
ATOM 1297 C CA . PRO A 1 173 ? 15.722 -7.480 8.571 1.00 72.62 173 PRO A CA 1
ATOM 1298 C C . PRO A 1 173 ? 17.007 -6.677 8.325 1.00 72.62 173 PRO A C 1
ATOM 1300 O O . PRO A 1 173 ? 17.978 -6.832 9.052 1.00 72.62 173 PRO A O 1
ATOM 1303 N N . TRP A 1 174 ? 17.002 -5.762 7.350 1.00 73.38 174 TRP A N 1
ATOM 1304 C CA . TRP A 1 174 ? 18.113 -4.840 7.092 1.00 73.38 174 TRP A CA 1
ATOM 1305 C C . TRP A 1 174 ? 18.193 -3.655 8.069 1.00 73.38 174 TRP A C 1
ATOM 1307 O O . TRP A 1 174 ? 19.199 -2.954 8.079 1.00 73.38 174 TRP A O 1
ATOM 1317 N N . LEU A 1 175 ? 17.146 -3.396 8.860 1.00 69.69 175 LEU A N 1
ATOM 1318 C CA . LEU A 1 175 ? 17.150 -2.394 9.934 1.00 69.69 175 LEU A CA 1
ATOM 1319 C C . LEU A 1 175 ? 17.382 -3.025 11.312 1.00 69.69 175 LEU A C 1
ATOM 1321 O O . LEU A 1 175 ? 17.839 -2.336 12.214 1.00 69.69 175 LEU A O 1
ATOM 1325 N N . THR A 1 176 ? 17.088 -4.317 11.490 1.00 66.25 176 THR A N 1
ATOM 1326 C CA . THR A 1 176 ? 17.213 -5.029 12.780 1.00 66.25 176 THR A CA 1
ATOM 1327 C C . THR A 1 176 ? 18.655 -5.465 13.101 1.00 66.25 176 THR A C 1
ATOM 1329 O O . THR A 1 176 ? 18.887 -6.305 13.965 1.00 66.25 176 T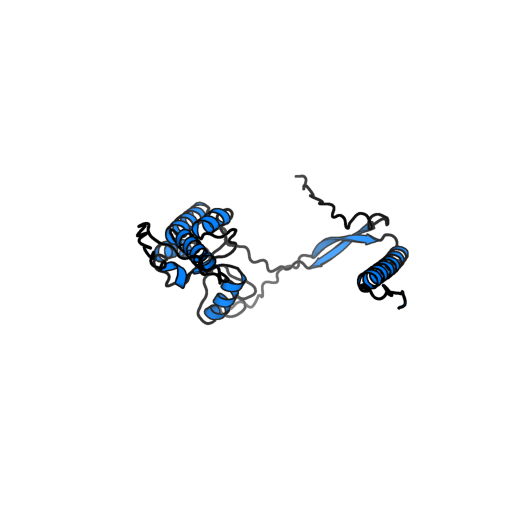HR A O 1
ATOM 1332 N N . SER A 1 177 ? 19.657 -4.894 12.433 1.00 55.00 177 SER A N 1
ATOM 1333 C CA . SER A 1 177 ? 21.060 -5.219 12.675 1.00 55.00 177 SER A CA 1
ATOM 1334 C C . SER A 1 177 ? 21.524 -4.633 14.021 1.00 55.00 177 SER A C 1
ATOM 1336 O O . SER A 1 177 ? 21.493 -3.422 14.207 1.00 55.00 177 SER A O 1
ATOM 1338 N N . GLN A 1 178 ? 22.042 -5.488 14.915 1.00 53.03 178 GLN A N 1
ATOM 1339 C CA . GLN A 1 178 ? 23.136 -5.136 15.843 1.00 53.03 178 GLN A CA 1
ATOM 1340 C C . GLN A 1 178 ? 22.817 -4.514 17.225 1.00 53.03 178 GLN A C 1
ATOM 1342 O O . GLN A 1 178 ? 23.645 -3.768 17.734 1.00 53.03 178 GLN A O 1
ATOM 1347 N N . ALA A 1 179 ? 21.701 -4.838 17.893 1.00 51.34 179 ALA A N 1
ATOM 1348 C CA . ALA A 1 179 ? 21.507 -4.403 19.295 1.00 51.34 179 ALA A CA 1
ATOM 1349 C C . ALA A 1 179 ? 21.323 -5.519 20.344 1.00 51.34 179 ALA A C 1
ATOM 1351 O O . ALA A 1 179 ? 21.592 -5.261 21.511 1.00 51.34 179 ALA A O 1
ATOM 1352 N N . ALA A 1 180 ? 20.884 -6.739 19.991 1.00 53.06 180 ALA A N 1
ATOM 1353 C CA . ALA A 1 180 ? 20.287 -7.621 21.011 1.00 53.06 180 ALA A CA 1
ATOM 1354 C C . ALA A 1 180 ? 20.678 -9.114 21.021 1.00 53.06 180 ALA A C 1
ATOM 1356 O O . ALA A 1 180 ? 20.046 -9.874 21.748 1.00 53.06 180 ALA A O 1
ATOM 1357 N N . SER A 1 181 ? 21.700 -9.588 20.297 1.00 45.97 181 SER A N 1
ATOM 1358 C CA . SER A 1 181 ? 22.094 -11.005 20.439 1.00 45.97 181 SER A CA 1
ATOM 1359 C C . SER A 1 181 ? 23.569 -11.280 20.157 1.00 45.97 181 SER A C 1
ATOM 1361 O O . SER A 1 181 ? 24.068 -11.068 19.053 1.00 45.97 181 SER A O 1
ATOM 1363 N N . ALA A 1 182 ? 24.237 -11.807 21.181 1.00 48.88 182 ALA A N 1
ATOM 1364 C CA . ALA A 1 182 ? 25.614 -12.275 21.213 1.00 48.88 182 ALA A CA 1
ATOM 1365 C C . ALA A 1 182 ? 25.829 -13.542 20.358 1.00 48.88 182 ALA A C 1
ATOM 1367 O O . ALA A 1 182 ? 25.940 -14.652 20.872 1.00 48.88 182 ALA A O 1
ATOM 1368 N N . SER A 1 183 ? 25.891 -13.395 19.034 1.00 46.66 183 SER A N 1
ATOM 1369 C CA . SER A 1 183 ? 26.438 -14.416 18.126 1.00 46.66 183 SER A CA 1
ATOM 1370 C C . SER A 1 183 ? 27.026 -13.737 16.878 1.00 46.66 183 SER A C 1
ATOM 1372 O O . SER A 1 183 ? 26.280 -13.104 16.134 1.00 46.66 183 SER A O 1
ATOM 1374 N N . PRO A 1 184 ? 28.346 -13.831 16.623 1.00 44.16 184 PRO A N 1
ATOM 1375 C CA . PRO A 1 184 ? 29.041 -13.046 15.596 1.00 44.16 184 PRO A CA 1
ATOM 1376 C C . PRO A 1 184 ? 28.938 -13.626 14.173 1.00 44.16 184 PRO A C 1
ATOM 1378 O O . PRO A 1 184 ? 29.719 -13.260 13.299 1.00 44.16 184 PRO A O 1
ATOM 1381 N N . ALA A 1 185 ? 27.984 -14.515 13.899 1.00 52.56 185 ALA A N 1
ATOM 1382 C CA . ALA A 1 185 ? 27.759 -15.011 12.548 1.00 52.56 185 ALA A CA 1
ATOM 1383 C C . ALA A 1 185 ? 26.747 -14.097 11.847 1.00 52.56 185 ALA A C 1
ATOM 1385 O O . ALA A 1 185 ? 25.543 -14.345 11.877 1.00 52.56 185 ALA A O 1
ATOM 1386 N N . GLN A 1 186 ? 27.233 -13.019 11.224 1.00 62.72 186 GLN A N 1
ATOM 1387 C CA . GLN A 1 186 ? 26.461 -12.309 10.206 1.00 62.72 186 GLN A CA 1
ATOM 1388 C C . GLN A 1 186 ? 25.993 -13.352 9.189 1.00 62.72 186 GLN A C 1
ATOM 1390 O O . GLN A 1 186 ? 26.808 -13.934 8.475 1.00 62.72 186 GLN A O 1
ATOM 1395 N N 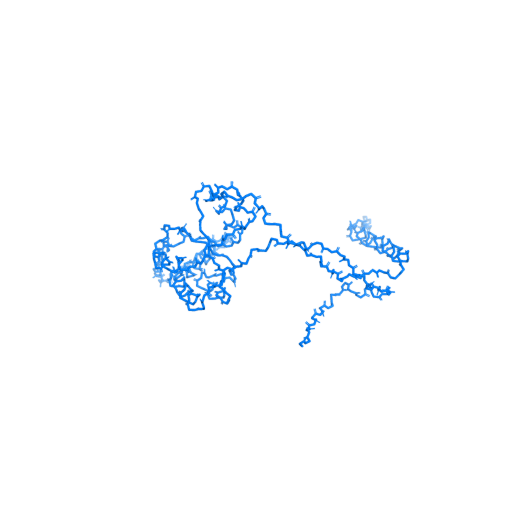. GLN A 1 187 ? 24.696 -13.652 9.182 1.00 67.75 187 GLN A N 1
ATOM 1396 C CA . GLN A 1 187 ? 24.126 -14.646 8.287 1.00 67.75 187 GLN A CA 1
ATOM 1397 C C . GLN A 1 187 ? 24.352 -14.169 6.849 1.00 67.75 187 GLN A C 1
ATOM 1399 O O . GLN A 1 187 ? 23.664 -13.271 6.364 1.00 67.75 187 GLN A O 1
ATOM 1404 N N . LEU A 1 188 ? 25.360 -14.731 6.180 1.00 76.81 188 LEU A N 1
ATOM 1405 C CA . LEU A 1 188 ? 25.652 -14.427 4.786 1.00 76.81 188 LEU A CA 1
ATOM 1406 C C . LEU A 1 188 ? 24.476 -14.921 3.945 1.00 76.81 188 LEU A C 1
ATOM 1408 O O . LEU A 1 188 ? 24.242 -16.123 3.826 1.00 76.81 188 LEU A O 1
ATOM 1412 N N . ILE A 1 189 ? 23.711 -13.987 3.381 1.00 76.69 189 ILE A N 1
ATOM 1413 C CA . ILE A 1 189 ? 22.610 -14.327 2.484 1.00 76.69 189 ILE A CA 1
ATOM 1414 C C . ILE A 1 189 ? 23.196 -14.550 1.084 1.00 76.69 189 ILE A C 1
ATOM 1416 O O . ILE A 1 189 ? 23.874 -13.655 0.567 1.00 76.69 189 ILE A O 1
ATOM 1420 N N . PRO A 1 190 ? 22.951 -15.710 0.448 1.00 84.44 190 PRO A N 1
ATOM 1421 C CA . PRO A 1 190 ? 23.443 -15.974 -0.896 1.00 84.44 190 PRO A CA 1
ATOM 1422 C C . PRO A 1 190 ? 22.873 -14.960 -1.893 1.00 84.44 190 PRO A C 1
ATOM 1424 O O . PRO A 1 190 ? 21.680 -14.644 -1.889 1.00 84.44 190 PRO A O 1
ATOM 1427 N N . THR A 1 191 ? 23.736 -14.442 -2.766 1.00 86.56 191 THR A N 1
ATOM 1428 C CA . THR A 1 191 ? 23.330 -13.511 -3.819 1.00 86.56 191 THR A CA 1
ATOM 1429 C C . THR A 1 191 ? 22.617 -14.265 -4.937 1.00 86.56 191 THR A C 1
ATOM 1431 O O . THR A 1 191 ? 23.019 -15.353 -5.343 1.00 86.56 191 THR A O 1
ATOM 1434 N N . HIS A 1 192 ? 21.538 -13.684 -5.458 1.00 88.44 192 HIS A N 1
ATOM 1435 C CA . HIS A 1 192 ? 20.785 -14.272 -6.560 1.00 88.44 192 HIS A CA 1
ATOM 1436 C C . HIS A 1 192 ? 20.960 -13.421 -7.820 1.00 88.44 192 HIS A C 1
ATOM 1438 O O . HIS A 1 192 ? 20.600 -12.244 -7.843 1.00 88.44 192 HIS A O 1
ATOM 1444 N N . VAL A 1 193 ? 21.517 -14.007 -8.882 1.00 91.06 193 VAL A N 1
ATOM 1445 C CA . VAL A 1 193 ? 21.720 -13.319 -10.165 1.00 91.06 193 VAL A CA 1
ATOM 1446 C C . VAL A 1 193 ? 20.564 -13.644 -11.105 1.00 91.06 193 VAL A C 1
ATOM 1448 O O . VAL A 1 193 ? 20.408 -14.774 -11.565 1.00 91.06 193 VAL A O 1
ATOM 1451 N N . LYS A 1 194 ? 19.748 -12.638 -11.424 1.00 91.81 194 LYS A N 1
ATOM 1452 C CA . LYS A 1 194 ? 18.663 -12.749 -12.404 1.00 91.81 194 LYS A CA 1
ATOM 1453 C C . LYS A 1 194 ? 19.152 -12.394 -13.800 1.00 91.81 194 LYS A C 1
ATOM 1455 O O . LYS A 1 194 ? 20.029 -11.557 -13.974 1.00 91.81 194 LYS A O 1
ATOM 1460 N N . HIS A 1 195 ? 18.507 -12.969 -14.809 1.00 93.56 195 HIS A N 1
ATOM 1461 C CA . HIS A 1 195 ? 18.740 -12.624 -16.207 1.00 93.56 195 HIS A CA 1
ATOM 1462 C C . HIS A 1 195 ? 17.558 -11.819 -16.746 1.00 93.56 195 HIS A C 1
ATOM 1464 O O . HIS A 1 195 ? 16.463 -12.347 -16.943 1.00 93.56 195 HIS A O 1
ATOM 1470 N N . LEU A 1 196 ? 17.769 -10.525 -16.989 1.00 92.75 196 LEU A N 1
ATOM 1471 C CA . LEU A 1 196 ? 16.761 -9.667 -17.600 1.00 92.75 196 LEU A CA 1
ATOM 1472 C C . LEU A 1 196 ? 16.830 -9.800 -19.123 1.00 92.75 196 LEU A C 1
ATOM 1474 O O . LEU A 1 196 ? 17.854 -9.504 -19.744 1.00 92.75 196 LEU A O 1
ATOM 1478 N N . ARG A 1 197 ? 15.713 -10.199 -19.736 1.00 91.31 197 ARG A N 1
ATOM 1479 C CA . ARG A 1 197 ? 15.570 -10.221 -21.192 1.00 91.31 197 ARG A CA 1
ATOM 1480 C C . ARG A 1 197 ? 15.450 -8.791 -21.716 1.00 91.31 197 ARG A C 1
ATOM 1482 O O . ARG A 1 197 ? 14.482 -8.092 -21.429 1.00 91.31 197 ARG A O 1
ATOM 1489 N N . THR A 1 198 ? 16.411 -8.369 -22.527 1.00 90.38 198 THR A N 1
ATOM 1490 C CA . THR A 1 198 ? 16.394 -7.078 -23.225 1.00 90.38 198 THR A CA 1
ATOM 1491 C C . THR A 1 198 ? 16.532 -7.284 -24.730 1.00 90.38 198 THR A C 1
ATOM 1493 O O . THR A 1 198 ? 16.917 -8.356 -25.191 1.00 90.38 198 THR A O 1
ATOM 1496 N N . THR A 1 199 ? 16.191 -6.272 -25.522 1.00 88.12 199 THR A N 1
ATOM 1497 C CA . THR A 1 199 ? 16.371 -6.301 -26.978 1.00 88.12 199 THR A CA 1
ATOM 1498 C C . THR A 1 199 ? 17.446 -5.307 -27.384 1.00 88.12 199 THR A C 1
ATOM 1500 O O . THR A 1 199 ? 17.365 -4.133 -27.011 1.00 88.12 199 THR A O 1
ATOM 1503 N N . ALA A 1 200 ? 18.4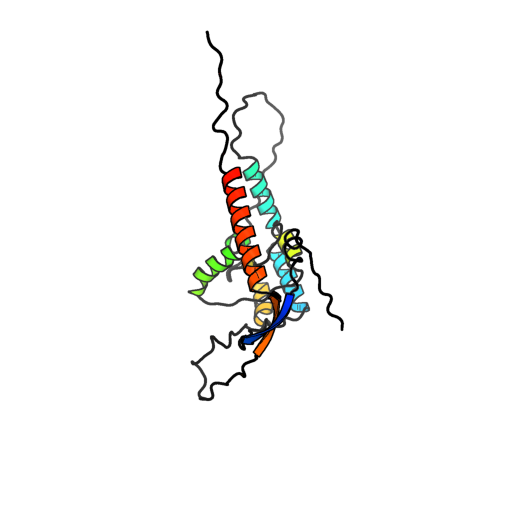10 -5.750 -28.185 1.00 83.56 200 ALA A N 1
ATOM 1504 C CA . ALA A 1 200 ? 19.409 -4.889 -28.804 1.00 83.56 200 ALA A CA 1
ATOM 1505 C C . ALA A 1 200 ? 19.204 -4.866 -30.328 1.00 83.56 200 ALA A C 1
ATOM 1507 O O . ALA A 1 200 ? 18.803 -5.882 -30.894 1.00 83.56 200 ALA A O 1
ATOM 1508 N N . PRO A 1 201 ? 19.474 -3.742 -31.015 1.00 86.38 201 PRO A N 1
ATOM 1509 C CA . PRO A 1 201 ? 19.536 -3.735 -32.473 1.00 86.38 201 PRO A CA 1
ATOM 1510 C C . PRO A 1 201 ? 20.571 -4.753 -32.959 1.00 86.38 201 PRO A C 1
ATOM 1512 O O . PRO A 1 201 ? 21.653 -4.847 -32.370 1.00 86.38 201 PRO A O 1
ATOM 1515 N N . LYS A 1 202 ? 20.246 -5.497 -34.019 1.00 83.75 202 LYS A N 1
ATOM 1516 C CA . LYS A 1 202 ? 21.202 -6.385 -34.690 1.00 83.75 202 LYS A CA 1
ATOM 1517 C C . LYS A 1 202 ? 22.371 -5.563 -35.249 1.00 83.75 202 LYS A C 1
ATOM 1519 O O . LYS A 1 202 ? 23.514 -5.830 -34.885 1.00 83.75 202 LYS A O 1
ATOM 1524 N N . ASP A 1 203 ? 22.051 -4.451 -35.920 1.00 85.50 203 ASP A N 1
ATOM 1525 C CA . ASP A 1 203 ? 23.023 -3.488 -36.449 1.00 85.50 203 ASP A CA 1
ATOM 1526 C C . ASP A 1 203 ? 23.028 -2.167 -35.676 1.00 85.50 203 ASP A C 1
ATOM 1528 O O . ASP A 1 203 ? 22.231 -1.248 -35.892 1.00 85.50 203 ASP A O 1
ATOM 1532 N N . MET A 1 204 ? 23.983 -2.041 -34.755 1.00 80.38 204 MET A N 1
ATOM 1533 C CA . MET A 1 204 ? 24.113 -0.866 -33.886 1.00 80.38 204 MET A CA 1
ATOM 1534 C C . MET A 1 204 ? 24.460 0.425 -34.641 1.00 80.38 204 MET A C 1
ATOM 1536 O O . MET A 1 204 ? 24.073 1.505 -34.189 1.00 80.38 204 MET A O 1
ATOM 1540 N N . LYS A 1 205 ? 25.178 0.334 -35.769 1.00 84.12 205 LYS A N 1
ATOM 1541 C CA . LYS A 1 205 ? 25.581 1.498 -36.578 1.00 84.12 205 LYS A CA 1
ATOM 1542 C C . LYS A 1 205 ? 24.377 2.119 -37.295 1.00 84.12 205 LYS A C 1
ATOM 1544 O O . LYS A 1 205 ? 24.086 3.292 -37.070 1.00 84.12 205 LYS A O 1
ATOM 1549 N N . MET A 1 206 ? 23.614 1.313 -38.035 1.00 81.94 206 MET A N 1
ATOM 1550 C CA . MET A 1 206 ? 22.389 1.759 -38.715 1.00 81.94 206 MET A CA 1
ATOM 1551 C C . MET A 1 206 ? 21.347 2.283 -37.723 1.00 81.94 206 MET A C 1
ATOM 1553 O O . MET A 1 206 ? 20.774 3.355 -37.911 1.00 81.94 206 MET A O 1
ATOM 1557 N N . ALA A 1 207 ? 21.184 1.600 -36.585 1.00 82.56 207 ALA A N 1
ATOM 1558 C CA . ALA A 1 207 ? 20.294 2.055 -35.521 1.00 82.56 207 ALA A CA 1
ATOM 1559 C C . ALA A 1 207 ? 20.695 3.420 -34.930 1.00 82.56 207 ALA A C 1
ATOM 1561 O O . ALA A 1 207 ? 19.828 4.187 -34.501 1.00 82.56 207 ALA A O 1
ATOM 1562 N N . LYS A 1 208 ? 21.998 3.727 -34.849 1.00 85.06 208 LYS A N 1
ATOM 1563 C CA . LYS A 1 208 ? 22.490 5.031 -34.375 1.00 85.06 208 LYS A CA 1
ATOM 1564 C C . LYS A 1 208 ? 22.212 6.134 -35.397 1.00 85.06 208 LYS A C 1
ATOM 1566 O O . LYS A 1 208 ? 21.740 7.191 -34.978 1.00 85.06 208 LYS A O 1
ATOM 1571 N N . LEU A 1 209 ? 22.437 5.874 -36.686 1.00 86.44 209 LEU A N 1
ATOM 1572 C CA . LEU A 1 209 ? 22.161 6.829 -37.766 1.00 86.44 209 LEU A CA 1
ATOM 1573 C C . LEU A 1 209 ? 20.675 7.204 -37.816 1.00 86.44 209 LEU A C 1
ATOM 1575 O O . LEU A 1 209 ? 20.341 8.378 -37.669 1.00 86.44 209 LEU A O 1
ATOM 1579 N N . LEU A 1 210 ? 19.777 6.215 -37.839 1.00 84.81 210 LEU A N 1
ATOM 1580 C CA . LEU A 1 210 ? 18.326 6.455 -37.848 1.00 84.81 210 LEU A CA 1
ATOM 1581 C C . LEU A 1 210 ? 17.832 7.192 -36.593 1.00 84.81 210 LEU A C 1
ATOM 1583 O O . LEU A 1 210 ? 16.907 8.004 -36.645 1.00 84.81 210 LEU A O 1
ATOM 1587 N N . ARG A 1 211 ? 18.457 6.956 -35.429 1.00 82.88 211 ARG A N 1
ATOM 1588 C CA . ARG A 1 211 ? 18.154 7.728 -34.211 1.00 82.88 211 ARG A CA 1
ATOM 1589 C C . ARG A 1 211 ? 18.624 9.175 -34.308 1.00 82.88 211 ARG A C 1
ATOM 1591 O O . ARG A 1 211 ? 17.955 10.042 -33.743 1.00 82.88 211 ARG A O 1
ATOM 1598 N N . ALA A 1 212 ? 19.769 9.432 -34.933 1.00 87.25 212 ALA A N 1
ATOM 1599 C CA . ALA A 1 212 ? 20.283 10.784 -35.126 1.00 87.25 212 ALA A CA 1
ATOM 1600 C C . ALA A 1 212 ? 19.380 11.567 -36.089 1.00 87.25 212 ALA A C 1
ATOM 1602 O O . ALA A 1 212 ? 18.926 12.658 -35.742 1.00 87.25 212 ALA A O 1
ATOM 1603 N N . GLU A 1 213 ? 19.018 10.954 -37.214 1.00 87.44 213 GLU A N 1
ATOM 1604 C CA . GLU A 1 213 ? 18.092 11.509 -38.202 1.00 87.44 213 GLU A CA 1
ATOM 1605 C C . GLU A 1 213 ? 16.708 11.784 -37.594 1.00 87.44 213 GLU A C 1
ATOM 1607 O O . GLU A 1 213 ? 16.199 12.905 -37.659 1.00 87.44 213 GLU A O 1
ATOM 1612 N N . GLY A 1 214 ? 16.138 10.816 -36.869 1.00 87.62 214 GLY A N 1
ATOM 1613 C CA . GLY A 1 214 ? 14.854 10.996 -36.189 1.00 87.62 214 GLY A CA 1
ATOM 1614 C C . GLY A 1 214 ? 14.873 12.112 -35.134 1.00 87.62 214 GLY A C 1
ATOM 1615 O O . GLY A 1 214 ? 13.890 12.842 -34.976 1.00 87.62 214 GLY A O 1
ATOM 1616 N N . LYS A 1 215 ? 15.996 12.300 -34.424 1.00 86.19 215 LYS A N 1
ATOM 1617 C CA . LYS A 1 215 ? 16.171 13.430 -33.494 1.00 86.19 215 LYS A CA 1
ATOM 1618 C C . LYS A 1 215 ? 16.258 14.766 -34.237 1.00 86.19 215 LYS A C 1
ATOM 1620 O O . LYS A 1 215 ? 15.669 15.738 -33.758 1.00 86.19 215 LYS A O 1
ATOM 1625 N N . ALA A 1 216 ? 16.956 14.821 -35.371 1.00 86.94 216 ALA A N 1
ATOM 1626 C CA . ALA A 1 216 ? 17.059 16.020 -36.201 1.00 86.94 216 ALA A CA 1
ATOM 1627 C C . ALA A 1 216 ? 15.685 16.429 -36.761 1.00 86.94 216 ALA A C 1
ATOM 1629 O O . ALA A 1 216 ? 15.253 17.564 -36.546 1.00 86.94 216 ALA A O 1
ATOM 1630 N N . ALA A 1 217 ? 14.938 15.485 -37.342 1.00 86.56 217 ALA A N 1
ATOM 1631 C CA . ALA A 1 217 ? 13.587 15.717 -37.853 1.00 86.56 217 ALA A CA 1
ATOM 1632 C C . ALA A 1 217 ? 12.611 16.163 -36.748 1.00 86.56 217 ALA A C 1
ATOM 1634 O O . ALA A 1 217 ? 11.842 17.109 -36.926 1.00 86.56 217 ALA A O 1
ATOM 1635 N N . ALA A 1 218 ? 12.661 15.547 -35.560 1.00 85.56 218 ALA A N 1
ATOM 1636 C CA . ALA A 1 218 ? 11.820 15.958 -34.433 1.00 85.56 218 ALA A CA 1
ATOM 1637 C C . ALA A 1 218 ? 12.158 17.373 -33.929 1.00 85.56 218 ALA A C 1
ATOM 1639 O O . ALA A 1 218 ? 11.251 18.132 -33.577 1.00 85.56 218 ALA A O 1
ATOM 1640 N N . ARG A 1 219 ? 13.445 17.750 -33.907 1.00 86.12 219 ARG A N 1
ATOM 1641 C CA . ARG A 1 219 ? 13.872 19.121 -33.579 1.00 86.12 219 ARG A CA 1
ATOM 1642 C C . ARG A 1 219 ? 13.396 20.123 -34.632 1.00 86.12 219 ARG A C 1
ATOM 1644 O O . ARG A 1 219 ? 12.895 21.176 -34.246 1.00 86.12 219 ARG A O 1
ATOM 1651 N N . ALA A 1 220 ? 13.475 19.788 -35.920 1.00 84.00 220 ALA A N 1
ATOM 1652 C CA . ALA A 1 220 ? 12.955 20.627 -37.001 1.00 84.00 220 ALA A CA 1
ATOM 1653 C C . ALA A 1 220 ? 11.436 20.854 -36.870 1.00 84.00 220 ALA A C 1
ATOM 1655 O O . ALA A 1 220 ? 10.984 21.996 -36.899 1.00 84.00 220 ALA A O 1
ATOM 1656 N N . ARG A 1 221 ? 10.658 19.798 -36.588 1.00 84.12 221 ARG A N 1
ATOM 1657 C CA . ARG A 1 221 ? 9.199 19.897 -36.359 1.00 84.12 221 ARG A CA 1
ATOM 1658 C C . ARG A 1 221 ? 8.830 20.717 -35.120 1.00 84.12 221 ARG A C 1
ATOM 1660 O O . ARG A 1 221 ? 7.781 21.352 -35.095 1.00 84.12 221 ARG A O 1
ATOM 1667 N N . LYS A 1 222 ? 9.661 20.705 -34.073 1.00 83.31 222 LYS A N 1
ATOM 1668 C CA . LYS A 1 222 ? 9.462 21.581 -32.906 1.00 83.31 222 LYS A CA 1
ATOM 1669 C C . LYS A 1 222 ? 9.741 23.043 -33.249 1.00 83.31 222 LYS A C 1
ATOM 1671 O O . LYS A 1 222 ? 8.960 23.895 -32.852 1.00 83.31 222 LYS A O 1
ATOM 1676 N N . LYS A 1 223 ? 10.799 23.324 -34.019 1.00 82.00 223 LYS A N 1
ATOM 1677 C CA . LYS A 1 223 ? 11.114 24.684 -34.487 1.00 82.00 223 LYS A CA 1
ATOM 1678 C C . LYS A 1 223 ? 10.029 25.242 -35.413 1.00 82.00 223 LYS A C 1
ATOM 1680 O O . LYS A 1 223 ? 9.673 26.402 -35.268 1.00 82.00 223 LYS A O 1
ATOM 1685 N N . SER A 1 224 ? 9.461 24.421 -36.302 1.00 77.62 224 SER A N 1
ATOM 1686 C CA . SER A 1 224 ? 8.373 24.856 -37.189 1.00 77.62 224 SER A CA 1
ATOM 1687 C C . SER A 1 224 ? 7.060 25.117 -36.443 1.00 77.62 224 SER A C 1
ATOM 1689 O O . SER A 1 224 ? 6.322 26.013 -36.822 1.00 77.62 224 SER A O 1
ATOM 1691 N N . LYS A 1 225 ? 6.775 24.379 -35.360 1.00 75.56 225 LYS A N 1
ATOM 1692 C CA . LYS A 1 225 ? 5.614 24.640 -34.487 1.00 75.56 225 LYS A CA 1
ATOM 1693 C C . LYS A 1 225 ? 5.815 25.820 -33.529 1.00 75.56 225 LYS A C 1
ATOM 1695 O O . LYS A 1 225 ? 4.836 26.411 -33.101 1.00 75.56 225 LYS A O 1
ATOM 1700 N N . ALA A 1 226 ? 7.061 26.144 -33.186 1.00 69.06 226 ALA A N 1
ATOM 1701 C CA . ALA A 1 226 ? 7.415 27.252 -32.298 1.00 69.06 226 ALA A CA 1
ATOM 1702 C C . ALA A 1 226 ? 7.549 28.605 -33.020 1.00 69.06 226 ALA A C 1
ATOM 1704 O O . ALA A 1 226 ? 7.909 29.588 -32.382 1.00 69.06 226 ALA A O 1
ATOM 1705 N N . LYS A 1 227 ? 7.277 28.667 -34.330 1.00 57.09 227 LYS A N 1
ATOM 1706 C CA . LYS A 1 227 ? 7.227 29.916 -35.096 1.00 57.09 227 LYS A CA 1
ATOM 1707 C C . LYS A 1 227 ? 5.757 30.300 -35.339 1.00 57.09 227 LYS A C 1
ATOM 1709 O O . LYS A 1 227 ? 5.221 29.934 -36.384 1.00 57.09 227 LYS A O 1
ATOM 1714 N N . PRO A 1 228 ? 5.066 30.970 -34.397 1.00 55.44 228 PRO A N 1
ATOM 1715 C CA . PRO A 1 228 ? 3.752 31.528 -34.671 1.00 55.44 228 PRO A CA 1
ATOM 1716 C C . PRO A 1 228 ? 3.888 32.838 -35.469 1.00 55.44 228 PRO A C 1
ATOM 1718 O O . PRO A 1 228 ? 4.677 33.711 -35.124 1.00 55.44 228 PRO A O 1
ATOM 1721 N N . MET A 1 229 ? 3.109 32.944 -36.547 1.00 58.34 229 MET A N 1
ATOM 1722 C CA . MET A 1 229 ? 2.367 34.150 -36.954 1.00 58.34 229 MET A CA 1
ATOM 1723 C C . MET A 1 229 ? 3.096 35.508 -37.058 1.00 58.34 229 MET A C 1
ATOM 1725 O O . MET A 1 229 ? 2.511 36.536 -36.740 1.00 58.34 229 MET A O 1
ATOM 1729 N N . ALA A 1 230 ? 4.322 35.568 -37.576 1.00 54.47 230 ALA A N 1
ATOM 1730 C CA . ALA A 1 230 ? 4.930 36.840 -37.986 1.00 54.47 230 ALA A CA 1
ATOM 1731 C C . ALA A 1 230 ? 5.010 36.922 -39.517 1.00 54.47 230 ALA A C 1
ATOM 1733 O O . ALA A 1 230 ? 6.050 36.594 -40.083 1.00 54.47 230 ALA A O 1
ATOM 1734 N N . ALA A 1 231 ? 3.885 37.259 -40.160 1.00 55.94 231 ALA A N 1
ATOM 1735 C CA . ALA A 1 231 ? 3.780 37.975 -41.444 1.00 55.94 231 ALA A CA 1
ATOM 1736 C C . ALA A 1 231 ? 2.375 37.783 -42.048 1.00 55.94 231 ALA A C 1
ATOM 1738 O O . ALA A 1 231 ? 2.156 36.931 -42.906 1.00 55.94 231 ALA A O 1
ATOM 1739 N N . THR A 1 232 ? 1.419 38.606 -41.625 1.00 50.91 232 THR A N 1
ATOM 1740 C CA . THR A 1 232 ? 0.340 39.036 -42.522 1.00 50.91 232 THR A CA 1
ATOM 1741 C C . THR A 1 232 ? 0.483 40.542 -42.632 1.00 50.91 232 THR A C 1
ATOM 1743 O O . THR A 1 232 ? -0.007 41.298 -41.802 1.00 50.91 232 THR A O 1
ATOM 1746 N N . THR A 1 233 ? 1.295 40.957 -43.599 1.00 47.72 233 THR A N 1
ATOM 1747 C CA . THR A 1 233 ? 1.489 42.352 -43.980 1.00 47.72 233 THR A CA 1
ATOM 1748 C C . THR A 1 233 ? 0.182 42.834 -44.600 1.00 47.72 233 THR A C 1
ATOM 1750 O O . THR A 1 233 ? -0.201 42.371 -45.672 1.00 47.72 233 THR A O 1
ATOM 1753 N N . ILE A 1 234 ? -0.531 43.718 -43.905 1.00 46.00 234 ILE A N 1
ATOM 1754 C CA . ILE A 1 234 ? -1.669 44.441 -44.468 1.00 46.00 234 ILE A CA 1
ATOM 1755 C C . ILE A 1 234 ? -1.075 45.536 -45.356 1.00 46.00 234 ILE A C 1
ATOM 1757 O O . ILE A 1 234 ? -0.551 46.535 -44.871 1.00 46.00 234 ILE A O 1
ATOM 1761 N N . THR A 1 235 ? -1.106 45.309 -46.664 1.00 50.00 235 THR A N 1
ATOM 1762 C CA . THR A 1 235 ? -0.936 46.342 -47.685 1.00 50.00 235 THR A CA 1
ATOM 1763 C C . THR A 1 235 ? -2.331 46.739 -48.144 1.00 50.00 235 THR A C 1
ATOM 1765 O O . THR A 1 235 ? -3.047 45.865 -48.624 1.00 50.00 235 THR A O 1
ATOM 1768 N N . THR A 1 236 ? -2.724 48.010 -48.000 1.00 44.69 236 THR A N 1
ATOM 1769 C CA . THR A 1 236 ? -3.309 48.854 -49.068 1.00 44.69 236 THR A CA 1
ATOM 1770 C C . THR A 1 236 ? -3.502 50.292 -48.552 1.00 44.69 236 THR A C 1
ATOM 1772 O O . THR A 1 236 ? -3.832 50.511 -47.391 1.00 44.69 236 THR A O 1
ATOM 1775 N N . ALA A 1 237 ? -3.159 51.215 -49.448 1.00 49.31 237 ALA A N 1
ATOM 1776 C CA . ALA A 1 237 ? -2.944 52.662 -49.385 1.00 49.31 237 ALA A CA 1
ATOM 1777 C C . ALA A 1 237 ? -4.226 53.522 -49.205 1.00 49.31 237 ALA A C 1
ATOM 1779 O O . ALA A 1 237 ? -5.314 52.947 -49.238 1.00 49.31 237 ALA A O 1
ATOM 1780 N N . PRO A 1 238 ? -4.078 54.856 -48.990 1.00 64.12 238 PRO A N 1
ATOM 1781 C CA . PRO A 1 238 ? -5.164 55.824 -48.741 1.00 64.12 238 PRO A CA 1
ATOM 1782 C C . PRO A 1 238 ? -6.195 55.981 -49.861 1.00 64.12 238 PRO A C 1
ATOM 1784 O O . PRO A 1 238 ? -5.846 55.734 -51.038 1.00 64.12 238 PRO A O 1
#

Secondary structure (DSSP, 8-state):
----------TTSTTS-SS-EEEEEEEEEEPS---PPP---HHHHHHHHHHHHHHTTTHHHHHHHHHHHHHHSS--------------------PPPPGGGGTEEESHHHHHHHHHHHGGG--------TTHHHHHHHHHT-S--S-EEE-TT-TTTHHHHHHHHHSPP---TTTS-SSS--------PPPEEEEEEEEEES-HHHHHHHHHHHHHHHHHHHHHHT------------

Sequence (238 aa):
MSARVHTNPSNRAKARDALEKKVVFKSVLDSPFRVPWPSVPTNLQNLALACTNSLLEGVGQYQSNKKRKIDVDGPTEDTDVVLPDADIAAHSEETPAPAVLSHLVIGINAVTKRLDAQIRSLRKTSPYLRGAEATLAKAVGLRRIAVIAMDIDTPGLAAFTSILDSVPTLTAPWLTSQAASASPAQQLIPTHVKHLRTTAPKDMKMAKLLRAEGKAAARARKKSKAKPMAATTITTAP

pLDDT: mean 71.03, std 15.75, range [34.28, 93.81]

InterPro domains:
  IPR013241 RNase P, subunit Pop3 [PTHR28272] (12-124)